Protein AF-A0A1E1XTB7-F1 (afdb_monomer)

Solvent-accessible surface area (backbone atoms only — not comparable to full-atom values): 17874 Å² total; per-residue (Å²): 70,96,89,77,73,46,89,77,57,78,88,75,58,79,88,79,88,71,58,64,73,59,59,33,59,39,74,41,71,42,94,30,40,94,60,70,33,84,54,69,40,34,50,71,47,49,65,57,37,60,76,76,65,49,51,35,44,76,38,67,39,92,76,67,64,47,80,36,39,49,71,45,43,64,58,47,65,70,48,80,61,68,58,95,70,82,83,82,82,90,79,80,89,77,80,92,64,90,62,58,62,60,52,52,53,51,53,53,49,51,52,51,54,49,52,50,49,51,51,52,51,52,53,54,49,50,54,51,52,53,48,53,49,50,53,53,52,50,52,50,52,50,51,51,51,54,49,51,51,51,54,52,50,51,54,53,48,54,49,48,54,51,51,50,51,50,54,49,50,52,50,52,52,52,52,53,50,52,55,50,51,52,51,50,50,54,52,50,54,53,49,51,57,50,48,56,50,50,51,51,52,50,51,54,51,54,52,51,53,50,52,56,47,53,53,51,50,51,51,51,52,52,52,50,52,52,50,51,51,51,50,49,55,52,50,50,55,50,51,49,52,54,50,64,53,62,73,56,70,79,75,79,77,76,80,83,84,84,86,80,81,62,58,68,62,35,48,56,41,4,70,73,67,44,51,28,76,49,70,48,73,77,41,74,58,98,88,41,81,42,52,64,43,39,34,26,38,45,56,92,95,46,70,49,82,45,112

Nearest PDB structures (foldseek):
  2yuc-assembly1_A  TM=3.797E-01  e=9.280E-02  Homo sapiens

pLDDT: mean 87.62, std 14.59, range [34.53, 98.5]

Organism: Amblyomma sculptum (NCBI:txid1581419)

Mean predicted aligned error: 20.87 Å

Foldseek 3Di:
DVVPPDDDDPVRDDDDDDPPVNQQQDWDFAPLVVQPGRDIGGNVCNVVCQVPPDQRDWDAQPQARDTDGNVCNVVCVVPPVDRPDDDDDDDDDDDDDVPVVVVVVVVVVVVVVVVVVVVVVVVVVVVVVVVVVVVVVVVVVVVVVVVVVVVVVVVVVVVVVVVVVVVVVVVVVVVVVVVVVVVVVVVVVVVVVVVVVVVVVVVVVVVVVVVVVVVVVVVVVVVVVVVVVVVVVVVVVVVVVVVVVVVPDPPPCPDDDDDDPPVVVQFVVCQVVQKGKDWAAFDQDPNDTDTDMWMWGDDPNGIDIDD

Structure (mmCIF, N/CA/C/O backbone):
data_AF-A0A1E1XTB7-F1
#
_entry.id   AF-A0A1E1XTB7-F1
#
loop_
_atom_site.group_PDB
_atom_site.id
_atom_site.type_symbol
_atom_site.label_atom_id
_atom_site.label_alt_id
_atom_site.label_comp_id
_atom_site.label_asym_id
_atom_site.label_entity_id
_atom_site.label_seq_id
_atom_site.pdbx_PDB_ins_code
_atom_site.Cartn_x
_atom_site.Cartn_y
_atom_site.Cartn_z
_atom_site.occupancy
_atom_site.B_iso_or_equiv
_atom_site.auth_seq_id
_atom_site.auth_comp_id
_atom_site.auth_asym_id
_atom_site.auth_atom_id
_atom_site.pdbx_PDB_model_num
ATOM 1 N N . CYS A 1 1 ? -9.373 -5.739 -37.961 1.00 86.62 1 CYS A N 1
ATOM 2 C CA . CYS A 1 1 ? -8.276 -6.686 -37.792 1.00 86.62 1 CYS A CA 1
ATOM 3 C C . CYS A 1 1 ? -7.895 -7.125 -39.200 1.00 86.62 1 CYS A C 1
ATOM 5 O O . CYS A 1 1 ? -8.767 -7.545 -39.951 1.00 86.62 1 CYS A O 1
ATOM 7 N N . PRO A 1 2 ? -6.636 -6.945 -39.625 1.00 86.62 2 PRO A N 1
ATOM 8 C CA . PRO A 1 2 ? -6.209 -7.266 -40.992 1.00 86.62 2 PRO A CA 1
ATOM 9 C C . PRO A 1 2 ? -6.333 -8.748 -41.380 1.00 86.62 2 PRO A C 1
ATOM 11 O O . PRO A 1 2 ? -6.278 -9.064 -42.564 1.00 86.62 2 PRO A O 1
ATOM 14 N N . LEU A 1 3 ? -6.481 -9.651 -40.404 1.00 89.38 3 LEU A N 1
ATOM 15 C CA . LEU A 1 3 ? -6.571 -11.095 -40.640 1.00 89.38 3 LEU A CA 1
ATOM 16 C C . LEU A 1 3 ? -7.990 -11.559 -40.994 1.00 89.38 3 LEU A C 1
ATOM 18 O O . LEU A 1 3 ? -8.141 -12.511 -41.754 1.00 89.38 3 LEU A O 1
ATOM 22 N N . ASP A 1 4 ? -9.018 -10.904 -40.454 1.00 93.38 4 ASP A N 1
ATOM 23 C CA . ASP A 1 4 ? -10.421 -11.322 -40.583 1.00 93.38 4 ASP A CA 1
ATOM 24 C C . ASP A 1 4 ? -11.367 -10.197 -41.045 1.00 93.38 4 ASP A C 1
ATOM 26 O O . ASP A 1 4 ? -12.542 -10.441 -41.303 1.00 93.38 4 ASP A O 1
ATOM 30 N N . GLY A 1 5 ? -10.865 -8.966 -41.176 1.00 90.12 5 GLY A N 1
ATOM 31 C CA . GLY A 1 5 ? -11.634 -7.795 -41.590 1.00 90.12 5 GLY A CA 1
ATOM 32 C C . GLY A 1 5 ? -12.570 -7.223 -40.520 1.00 90.12 5 GLY A C 1
ATOM 33 O O . GLY A 1 5 ? -13.264 -6.250 -40.803 1.00 90.12 5 GLY A O 1
ATOM 34 N N . ASN A 1 6 ? -12.587 -7.768 -39.301 1.00 92.94 6 ASN A N 1
ATOM 35 C CA . ASN A 1 6 ? -13.504 -7.328 -38.245 1.00 92.94 6 ASN A CA 1
ATOM 36 C C . ASN A 1 6 ? -13.071 -5.995 -37.621 1.00 92.94 6 ASN A C 1
ATOM 38 O O . ASN A 1 6 ? -11.881 -5.705 -37.537 1.00 92.94 6 ASN A O 1
ATOM 42 N N . HIS A 1 7 ? -14.011 -5.176 -37.151 1.00 90.81 7 HIS A N 1
ATOM 43 C CA . HIS A 1 7 ? -13.678 -3.959 -36.396 1.00 90.81 7 HIS A CA 1
ATOM 44 C C . HIS A 1 7 ? -13.105 -4.312 -35.011 1.00 90.81 7 HIS A C 1
ATOM 46 O O . HIS A 1 7 ? -13.496 -5.328 -34.441 1.00 90.81 7 HIS A O 1
ATOM 52 N N . TYR A 1 8 ? -12.174 -3.507 -34.497 1.00 90.75 8 TYR A N 1
ATOM 53 C CA . TYR A 1 8 ? -11.648 -3.619 -33.130 1.00 90.75 8 TYR A CA 1
ATOM 54 C C . TYR A 1 8 ? -11.312 -2.227 -32.598 1.00 90.75 8 TYR A C 1
ATOM 56 O O . TYR A 1 8 ? -10.904 -1.358 -33.373 1.00 90.75 8 TYR A O 1
ATOM 64 N N . GLU A 1 9 ? -11.479 -2.036 -31.295 1.00 91.06 9 GLU A N 1
ATOM 65 C CA . GLU A 1 9 ? -11.081 -0.823 -30.587 1.00 91.06 9 GLU A CA 1
ATOM 66 C C . GLU A 1 9 ? -9.667 -0.983 -30.007 1.00 91.06 9 GLU A C 1
ATOM 68 O O . GLU A 1 9 ? -9.148 -2.091 -29.871 1.00 91.06 9 GLU A O 1
ATOM 73 N N . GLU A 1 10 ? -9.012 0.125 -29.659 1.00 84.69 10 GLU A N 1
ATOM 74 C CA . GLU A 1 10 ? -7.655 0.102 -29.085 1.00 84.69 10 GLU A CA 1
ATOM 75 C C . GLU A 1 10 ? -7.599 -0.685 -27.761 1.00 84.69 10 GLU A C 1
ATOM 77 O O . GLU A 1 10 ? -6.619 -1.365 -27.470 1.00 84.69 10 GLU A O 1
ATOM 82 N N . GLU A 1 11 ? -8.701 -0.671 -27.011 1.00 89.00 11 GLU A N 1
ATOM 83 C CA . GLU A 1 11 ? -8.895 -1.401 -25.753 1.00 89.00 11 GLU A CA 1
ATOM 84 C C . GLU A 1 11 ? -8.974 -2.928 -25.945 1.00 89.00 11 GLU A C 1
ATOM 86 O O . GLU A 1 11 ? -8.684 -3.682 -25.014 1.00 89.00 11 GLU A O 1
ATOM 91 N N . ASP A 1 12 ? -9.309 -3.392 -27.155 1.00 85.50 12 ASP A N 1
ATOM 92 C CA . ASP A 1 12 ? -9.369 -4.815 -27.508 1.00 85.50 12 ASP A CA 1
ATOM 93 C C . ASP A 1 12 ? -7.979 -5.392 -27.854 1.00 85.50 12 ASP A C 1
ATOM 95 O O . ASP A 1 12 ? -7.836 -6.599 -28.085 1.00 85.50 12 ASP A O 1
ATOM 99 N N . VAL A 1 13 ? -6.939 -4.548 -27.914 1.00 88.00 13 VAL A N 1
ATOM 100 C CA . VAL A 1 13 ? -5.577 -4.931 -28.306 1.00 88.00 13 VAL A CA 1
ATOM 101 C C . VAL A 1 13 ? -4.681 -5.060 -27.079 1.00 88.00 13 VAL A C 1
ATOM 103 O O . VAL A 1 13 ? -4.252 -4.079 -26.477 1.00 88.00 13 VAL A O 1
ATOM 106 N N . ALA A 1 14 ? -4.313 -6.295 -26.744 1.00 86.94 14 ALA A N 1
ATOM 107 C CA . ALA A 1 14 ? -3.281 -6.550 -25.748 1.00 86.94 14 ALA A CA 1
ATOM 108 C C . ALA A 1 14 ? -1.882 -6.470 -26.379 1.00 86.94 14 ALA A C 1
ATOM 110 O O . ALA A 1 14 ? -1.592 -7.162 -27.361 1.00 86.94 14 ALA A O 1
ATOM 111 N N . LEU A 1 15 ? -0.991 -5.670 -25.783 1.00 86.12 15 LEU A N 1
ATOM 112 C CA . LEU A 1 15 ? 0.429 -5.704 -26.120 1.00 86.12 15 LEU A CA 1
ATOM 113 C C . LEU A 1 15 ? 1.021 -7.005 -25.565 1.00 86.12 15 LEU A C 1
ATOM 115 O O . LEU A 1 15 ? 1.091 -7.203 -24.353 1.00 86.12 15 LEU A O 1
ATOM 119 N N . MET A 1 16 ? 1.408 -7.912 -26.455 1.00 83.56 16 MET A N 1
ATOM 120 C CA . MET A 1 16 ? 2.056 -9.161 -26.069 1.00 83.56 16 MET A CA 1
ATOM 121 C C . MET A 1 16 ? 3.565 -8.992 -26.195 1.00 83.56 16 MET A C 1
ATOM 123 O O . MET A 1 16 ? 4.099 -8.954 -27.306 1.00 83.56 16 MET A O 1
ATOM 127 N N . ASP A 1 17 ? 4.247 -8.915 -25.055 1.00 82.50 17 ASP A N 1
ATOM 128 C CA . ASP A 1 17 ? 5.704 -8.914 -25.017 1.00 82.50 17 ASP A CA 1
ATOM 129 C C . ASP A 1 17 ? 6.224 -10.321 -25.316 1.00 82.50 17 ASP A C 1
ATOM 131 O O . ASP A 1 17 ? 6.009 -11.270 -24.560 1.00 82.50 17 ASP A O 1
ATOM 135 N N . PHE A 1 18 ? 6.928 -10.455 -26.438 1.00 79.06 18 PHE A N 1
ATOM 136 C CA . PHE A 1 18 ? 7.687 -11.656 -26.759 1.00 79.06 18 PHE A CA 1
ATOM 137 C C . PHE A 1 18 ? 9.166 -11.375 -26.504 1.00 79.06 18 PHE A C 1
ATOM 139 O O . PHE A 1 18 ? 9.747 -10.551 -27.218 1.00 79.06 18 PHE A O 1
ATOM 146 N N . PRO A 1 19 ? 9.800 -12.051 -25.528 1.00 87.94 19 PRO A N 1
ATOM 147 C CA . PRO A 1 19 ? 11.221 -11.878 -25.271 1.00 87.94 19 PRO A CA 1
ATOM 148 C C . PRO A 1 19 ? 12.022 -12.144 -26.547 1.00 87.94 19 PRO A C 1
ATOM 150 O O . PRO A 1 19 ? 11.823 -13.166 -27.218 1.00 87.94 19 PRO A O 1
ATOM 153 N N . ALA A 1 20 ? 12.936 -11.237 -26.890 1.00 85.50 20 ALA A N 1
ATOM 154 C CA . ALA A 1 20 ? 13.754 -11.355 -28.094 1.00 85.50 20 ALA A CA 1
ATOM 155 C C . ALA A 1 20 ? 14.511 -12.696 -28.120 1.00 85.50 20 ALA A C 1
ATOM 157 O O . ALA A 1 20 ? 14.631 -13.337 -29.162 1.00 85.50 20 ALA A O 1
ATOM 158 N N . GLU A 1 21 ? 14.937 -13.180 -26.955 1.00 89.50 21 GLU A N 1
ATOM 159 C CA . GLU A 1 21 ? 15.633 -14.450 -26.775 1.00 89.50 21 GLU A CA 1
ATOM 160 C C . GLU A 1 21 ? 14.753 -15.661 -27.111 1.00 89.50 21 GLU A C 1
ATOM 162 O O . GLU A 1 21 ? 15.263 -16.695 -27.542 1.00 89.50 21 GLU A O 1
ATOM 167 N N . GLU A 1 22 ? 13.438 -15.586 -26.901 1.00 88.56 22 GLU A N 1
ATOM 168 C CA . GLU A 1 22 ? 12.511 -16.653 -27.292 1.00 88.56 22 GLU A CA 1
ATOM 169 C C . GLU A 1 22 ? 12.261 -16.657 -28.798 1.00 88.56 22 GLU A C 1
ATOM 171 O O . GLU A 1 22 ? 12.282 -17.724 -29.413 1.00 88.56 22 GLU A O 1
ATOM 176 N N . LEU A 1 23 ? 12.104 -15.480 -29.411 1.00 89.88 23 LEU A N 1
ATOM 177 C CA . LEU A 1 23 ? 11.967 -15.351 -30.865 1.00 89.88 23 LEU A CA 1
ATOM 178 C C . LEU A 1 23 ? 13.205 -15.869 -31.598 1.00 89.88 23 LEU A C 1
ATOM 180 O O . LEU A 1 23 ? 13.082 -16.625 -32.560 1.00 89.88 23 LEU A O 1
ATOM 184 N N . LEU A 1 24 ? 14.393 -15.520 -31.105 1.00 92.25 24 LEU A N 1
ATOM 185 C CA . LEU A 1 24 ? 15.669 -15.930 -31.686 1.00 92.25 24 LEU A CA 1
ATOM 186 C C . LEU A 1 24 ? 15.923 -17.444 -31.602 1.00 92.25 24 LEU A C 1
ATOM 188 O O . LEU A 1 24 ? 16.690 -17.970 -32.407 1.00 92.25 24 LEU A O 1
ATOM 192 N N . ARG A 1 25 ? 15.273 -18.144 -30.661 1.00 92.56 25 ARG A N 1
ATOM 193 C CA . ARG A 1 25 ? 15.370 -19.602 -30.480 1.00 92.56 25 ARG A CA 1
ATOM 194 C C . ARG A 1 25 ? 14.391 -20.404 -31.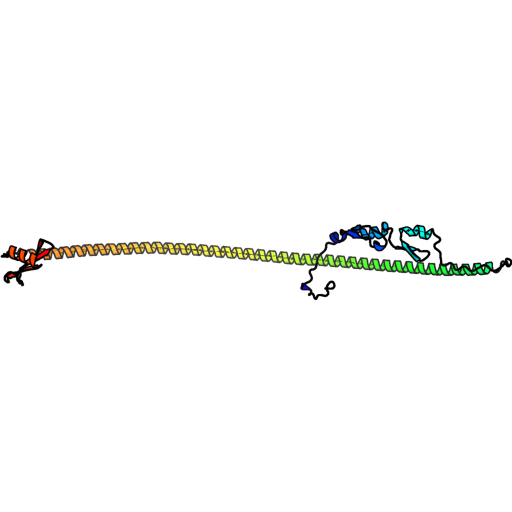339 1.00 92.56 25 ARG A C 1
ATOM 196 O O . ARG A 1 25 ? 14.559 -21.617 -31.432 1.00 92.56 25 ARG A O 1
ATOM 203 N N . ARG A 1 26 ? 13.381 -19.773 -31.950 1.00 94.38 26 ARG A N 1
ATOM 204 C CA . ARG A 1 26 ? 12.415 -20.485 -32.801 1.00 94.38 26 ARG A CA 1
ATOM 205 C C . ARG A 1 26 ? 13.104 -21.067 -34.026 1.00 94.38 26 ARG A C 1
ATOM 207 O O . ARG A 1 26 ? 13.966 -20.426 -34.621 1.00 94.38 26 ARG A O 1
ATOM 214 N N . GLU A 1 27 ? 12.701 -22.270 -34.403 1.00 96.69 27 GLU A N 1
ATOM 215 C CA . GLU A 1 27 ? 13.196 -22.933 -35.602 1.00 96.69 27 GLU A CA 1
ATOM 216 C C . GLU A 1 27 ? 12.457 -22.425 -36.838 1.00 96.69 27 GLU A C 1
ATOM 218 O O . GLU A 1 27 ? 11.229 -22.323 -36.859 1.00 96.69 27 GLU A O 1
ATOM 223 N N . VAL A 1 28 ? 13.219 -22.106 -37.878 1.00 96.00 28 VAL A N 1
ATOM 224 C CA . VAL A 1 28 ? 12.717 -21.651 -39.170 1.00 96.00 28 VAL A CA 1
ATOM 225 C C . VAL A 1 28 ? 13.467 -22.350 -40.295 1.00 96.00 28 VAL A C 1
ATOM 227 O O . VAL A 1 28 ? 14.607 -22.794 -40.137 1.00 96.00 28 VAL A O 1
ATOM 230 N N . LYS A 1 29 ? 12.813 -22.453 -41.450 1.00 96.44 29 LYS A N 1
ATOM 231 C CA . LYS A 1 29 ? 13.437 -22.953 -42.674 1.00 96.44 29 LYS A CA 1
ATOM 232 C C . LYS A 1 29 ? 14.297 -21.870 -43.320 1.00 96.44 29 LYS A C 1
ATOM 234 O O . LYS A 1 29 ? 14.038 -20.675 -43.169 1.00 96.44 29 LYS A O 1
ATOM 239 N N . CYS A 1 30 ? 15.326 -22.294 -44.047 1.00 94.25 30 CYS A N 1
ATOM 240 C CA . CYS A 1 30 ? 16.158 -21.397 -44.841 1.00 94.25 30 CYS A CA 1
ATOM 241 C C . CYS A 1 30 ? 15.323 -20.645 -45.894 1.00 94.25 30 CYS A C 1
ATOM 243 O O . CYS A 1 30 ? 14.470 -21.234 -46.550 1.00 94.25 30 CYS A O 1
ATOM 245 N N . TRP A 1 31 ? 15.629 -19.365 -46.135 1.00 92.75 31 TRP A N 1
ATOM 246 C CA . TRP A 1 31 ? 14.977 -18.555 -47.180 1.00 92.75 31 TRP A CA 1
ATOM 247 C C . TRP A 1 31 ? 15.133 -19.119 -48.599 1.00 92.75 31 TRP A C 1
ATOM 249 O O . TRP A 1 31 ? 14.402 -18.730 -49.499 1.00 92.75 31 TRP A O 1
ATOM 259 N N . ASN A 1 32 ? 16.095 -20.022 -48.802 1.00 92.94 32 ASN A N 1
ATOM 260 C CA . ASN A 1 32 ? 16.338 -20.705 -50.070 1.00 92.94 32 ASN A CA 1
ATOM 261 C C . ASN A 1 32 ? 15.681 -22.097 -50.124 1.00 92.94 32 ASN A C 1
ATOM 263 O O . ASN A 1 32 ? 16.161 -22.953 -50.868 1.00 92.94 32 ASN A O 1
ATOM 267 N N . GLU A 1 33 ? 14.634 -22.354 -49.332 1.00 93.38 33 GLU A N 1
ATOM 268 C CA . GLU A 1 33 ? 13.850 -23.599 -49.401 1.00 93.38 33 GLU A CA 1
ATOM 269 C C . GLU A 1 33 ? 13.352 -23.862 -50.828 1.00 93.38 33 GLU A C 1
ATOM 271 O O . GLU A 1 33 ? 13.577 -24.950 -51.354 1.00 93.38 33 GLU A O 1
ATOM 276 N N . ASP A 1 34 ? 12.811 -22.840 -51.499 1.00 90.75 34 ASP A N 1
ATOM 277 C CA . ASP A 1 34 ? 12.341 -22.931 -52.892 1.00 90.75 34 ASP A CA 1
ATOM 278 C C . ASP A 1 34 ? 13.462 -23.286 -53.887 1.00 90.75 34 ASP A C 1
ATOM 280 O O . ASP A 1 34 ? 13.210 -23.829 -54.961 1.00 90.75 34 ASP A O 1
ATOM 284 N N . ASN A 1 35 ? 14.719 -23.017 -53.518 1.00 88.06 35 ASN A N 1
ATOM 285 C CA . ASN A 1 35 ? 15.910 -23.375 -54.290 1.00 88.06 35 ASN A CA 1
ATOM 286 C C . ASN A 1 35 ? 16.520 -24.726 -53.861 1.00 88.06 35 ASN A C 1
ATOM 288 O O . ASN A 1 35 ? 17.585 -25.092 -54.359 1.00 88.06 35 ASN A O 1
ATOM 292 N N . GLY A 1 36 ? 15.877 -25.459 -52.943 1.00 90.06 36 GLY A N 1
ATOM 293 C CA . GLY A 1 36 ? 16.276 -26.795 -52.488 1.00 90.06 36 GLY A CA 1
ATOM 294 C C . GLY A 1 36 ? 17.031 -26.845 -51.154 1.00 90.06 36 GLY A C 1
ATOM 295 O O . GLY A 1 36 ? 17.633 -27.870 -50.833 1.00 90.06 36 GLY A O 1
ATOM 296 N N . CYS A 1 37 ? 17.050 -25.766 -50.364 1.00 93.62 37 CYS A N 1
ATOM 297 C CA . CYS A 1 37 ? 17.684 -25.789 -49.045 1.00 93.62 37 CYS A CA 1
ATOM 298 C C . CYS A 1 37 ? 16.738 -26.308 -47.952 1.00 93.62 37 CYS A C 1
ATOM 300 O O . CYS A 1 37 ? 15.901 -25.570 -47.447 1.00 93.62 37 CYS A O 1
ATOM 302 N N . GLU A 1 38 ? 16.940 -27.547 -47.508 1.00 94.88 38 GLU A N 1
ATOM 303 C CA . GLU A 1 38 ? 16.117 -28.185 -46.463 1.00 94.88 38 GLU A CA 1
ATOM 304 C C . GLU A 1 38 ? 16.583 -27.883 -45.023 1.00 94.88 38 GLU A C 1
ATOM 306 O O . GLU A 1 38 ? 16.143 -28.516 -44.066 1.00 94.88 38 GLU A O 1
ATOM 311 N N . THR A 1 39 ? 17.515 -26.942 -44.833 1.00 94.88 39 THR A N 1
ATOM 312 C CA . THR A 1 39 ? 18.059 -26.655 -43.497 1.00 94.88 39 THR A CA 1
ATOM 313 C C . THR A 1 39 ? 17.022 -25.942 -42.627 1.00 94.88 39 THR A C 1
ATOM 315 O O . THR A 1 39 ? 16.534 -24.868 -42.984 1.00 94.88 39 THR A O 1
ATOM 318 N N . VAL A 1 40 ? 16.743 -26.527 -41.460 1.00 96.31 40 VAL A N 1
ATOM 319 C CA . VAL A 1 40 ? 15.958 -25.935 -40.371 1.00 96.31 40 VAL A CA 1
ATOM 320 C C . VAL A 1 40 ? 16.919 -25.510 -39.268 1.00 96.31 40 VAL A C 1
ATOM 322 O O . VAL A 1 40 ? 17.788 -26.288 -38.874 1.00 96.31 40 VAL A O 1
ATOM 325 N N . LEU A 1 41 ? 16.805 -24.270 -38.799 1.00 95.81 41 LEU A N 1
ATOM 326 C CA . LEU A 1 41 ? 17.687 -23.729 -37.769 1.00 95.81 41 LEU A CA 1
ATOM 327 C C . LEU A 1 41 ? 17.018 -22.621 -36.954 1.00 95.81 41 LEU A C 1
ATOM 329 O O . LEU A 1 41 ? 16.005 -22.061 -37.364 1.00 95.81 41 LEU A O 1
ATOM 333 N N . ALA A 1 42 ? 17.607 -22.288 -35.805 1.00 96.12 42 ALA A N 1
ATOM 334 C CA . ALA A 1 42 ? 17.161 -21.166 -34.987 1.00 96.12 42 ALA A CA 1
ATOM 335 C C . ALA A 1 42 ? 17.237 -19.838 -35.764 1.00 96.12 42 ALA A C 1
ATOM 337 O O . ALA A 1 42 ? 18.195 -19.620 -36.512 1.00 96.12 42 ALA A O 1
ATOM 338 N N . VAL A 1 43 ? 16.280 -18.927 -35.543 1.00 95.12 43 VAL A N 1
ATOM 339 C CA . VAL A 1 43 ? 16.245 -17.589 -36.172 1.00 95.12 43 VAL A CA 1
ATOM 340 C C . VAL A 1 43 ? 17.582 -16.854 -36.020 1.00 95.12 43 VAL A C 1
ATOM 342 O O . VAL A 1 43 ? 18.059 -16.251 -36.982 1.00 95.12 43 VAL A O 1
ATOM 345 N N . SER A 1 44 ? 18.231 -16.955 -34.854 1.00 94.94 44 SER A N 1
ATOM 346 C CA . SER A 1 44 ? 19.545 -16.345 -34.597 1.00 94.94 44 SER A CA 1
ATOM 347 C C . SER A 1 44 ? 20.647 -16.783 -35.566 1.00 94.94 44 SER A C 1
ATOM 349 O O . SER A 1 44 ? 21.582 -16.024 -35.811 1.00 94.94 44 SER A O 1
ATOM 351 N N . MET A 1 45 ? 20.534 -17.978 -36.147 1.00 94.94 45 MET A N 1
ATOM 352 C CA . MET A 1 45 ? 21.558 -18.585 -36.999 1.00 94.94 45 MET A CA 1
ATOM 353 C C . MET A 1 45 ? 21.273 -18.410 -38.501 1.00 94.94 45 MET A C 1
ATOM 355 O O . MET A 1 45 ? 22.114 -18.759 -39.330 1.00 94.94 45 MET A O 1
ATOM 359 N N . VAL A 1 46 ? 20.104 -17.870 -38.881 1.00 94.00 46 VAL A N 1
ATOM 360 C CA . VAL A 1 46 ? 19.652 -17.790 -40.289 1.00 94.00 46 VAL A CA 1
ATOM 361 C C . VAL A 1 46 ? 20.593 -16.958 -41.144 1.00 94.00 46 VAL A C 1
ATOM 363 O O . VAL A 1 46 ? 20.969 -17.378 -42.238 1.00 94.00 46 VAL A O 1
ATOM 366 N N . SER A 1 47 ? 21.026 -15.809 -40.625 1.00 91.62 47 SER A N 1
ATOM 367 C CA . SER A 1 47 ? 21.953 -14.920 -41.329 1.00 91.62 47 SER A CA 1
ATOM 368 C C . SER A 1 47 ? 23.316 -15.581 -41.553 1.00 91.62 47 SER A C 1
ATOM 370 O O . SER A 1 47 ? 23.860 -15.532 -42.658 1.00 91.62 47 SER A O 1
ATOM 372 N N . GLU A 1 48 ? 23.846 -16.272 -40.539 1.00 94.06 48 GLU A N 1
ATOM 373 C CA . GLU A 1 48 ? 25.123 -16.977 -40.657 1.00 94.06 48 GLU A CA 1
ATOM 374 C C . GLU A 1 48 ? 25.035 -18.127 -41.666 1.00 94.06 48 GLU A C 1
ATOM 376 O O . GLU A 1 48 ? 25.892 -18.245 -42.548 1.00 94.06 48 GLU A O 1
ATOM 381 N N . HIS A 1 49 ? 23.971 -18.934 -41.595 1.00 94.44 49 HIS A N 1
ATOM 382 C CA . HIS A 1 49 ? 23.723 -19.981 -42.579 1.00 94.44 49 HIS A CA 1
ATOM 383 C C . HIS A 1 49 ? 23.643 -19.398 -43.992 1.00 94.44 49 HIS A C 1
ATOM 385 O O . HIS A 1 49 ? 24.322 -19.902 -44.882 1.00 94.44 49 HIS A O 1
ATOM 391 N N . PHE A 1 50 ? 22.875 -18.328 -44.214 1.00 90.38 50 PHE A N 1
ATOM 392 C CA . PHE A 1 50 ? 22.736 -17.713 -45.536 1.00 90.38 50 PHE A CA 1
ATOM 393 C C . PHE A 1 50 ? 24.086 -17.264 -46.111 1.00 90.38 50 PHE A C 1
ATOM 395 O O . PHE A 1 50 ? 24.397 -17.572 -47.260 1.00 90.38 50 PHE A O 1
ATOM 402 N N . GLN A 1 51 ? 24.908 -16.590 -45.304 1.00 87.38 51 GLN A N 1
ATOM 403 C CA . GLN A 1 51 ? 26.179 -16.019 -45.756 1.00 87.38 51 GLN A CA 1
ATOM 404 C C . GLN A 1 51 ? 27.280 -17.062 -45.964 1.00 87.38 51 GLN A C 1
ATOM 406 O O . GLN A 1 51 ? 28.114 -16.905 -46.854 1.00 87.38 51 GLN A O 1
ATOM 411 N N . ARG A 1 52 ? 27.332 -18.095 -45.115 1.00 86.62 52 ARG A N 1
ATOM 412 C CA . ARG A 1 52 ? 28.494 -18.997 -45.032 1.00 86.62 52 ARG A CA 1
ATOM 413 C C . ARG A 1 52 ? 28.186 -20.450 -45.361 1.00 86.62 52 ARG A C 1
ATOM 415 O O . ARG A 1 52 ? 29.065 -21.159 -45.843 1.00 86.62 52 ARG A O 1
ATOM 422 N N . GLY A 1 53 ? 26.972 -20.910 -45.072 1.00 85.44 53 GLY A N 1
ATOM 423 C CA . GLY A 1 53 ? 26.606 -22.326 -45.144 1.00 85.44 53 GLY A CA 1
ATOM 424 C C . GLY A 1 53 ? 25.718 -22.696 -46.332 1.00 85.44 53 GLY A C 1
ATOM 425 O O . GLY A 1 53 ? 25.771 -23.829 -46.813 1.00 85.44 53 GLY A O 1
ATOM 426 N N . CYS A 1 54 ? 24.896 -21.768 -46.820 1.00 92.50 54 CYS A N 1
ATOM 427 C CA . CYS A 1 54 ? 23.860 -22.070 -47.793 1.00 92.50 54 CYS A CA 1
ATOM 428 C C . CYS A 1 54 ? 24.449 -22.207 -49.198 1.00 92.50 54 CYS A C 1
ATOM 430 O O . CYS A 1 54 ? 24.921 -21.238 -49.780 1.00 92.50 54 CYS A O 1
ATOM 432 N N . ARG A 1 55 ? 24.359 -23.399 -49.793 1.00 90.06 55 ARG A N 1
ATOM 433 C CA . ARG A 1 55 ? 24.807 -23.660 -51.178 1.00 90.06 55 ARG A CA 1
ATOM 434 C C . ARG A 1 55 ? 23.743 -23.372 -52.243 1.00 90.06 55 ARG A C 1
ATOM 436 O O . ARG A 1 55 ? 24.012 -23.504 -53.439 1.00 90.06 55 ARG A O 1
ATOM 443 N N . TYR A 1 56 ? 22.551 -22.996 -51.795 1.00 92.31 56 TYR A N 1
ATOM 444 C CA . TYR A 1 56 ? 21.355 -22.810 -52.614 1.00 92.31 56 TYR A CA 1
ATOM 445 C C . TYR A 1 56 ? 20.942 -21.338 -52.730 1.00 92.31 56 TYR A C 1
ATOM 447 O O . TYR A 1 56 ? 19.906 -21.041 -53.313 1.00 92.31 56 TYR A O 1
ATOM 455 N N . HIS A 1 57 ? 21.732 -20.401 -52.194 1.00 89.38 57 HIS A N 1
ATOM 456 C CA . HIS A 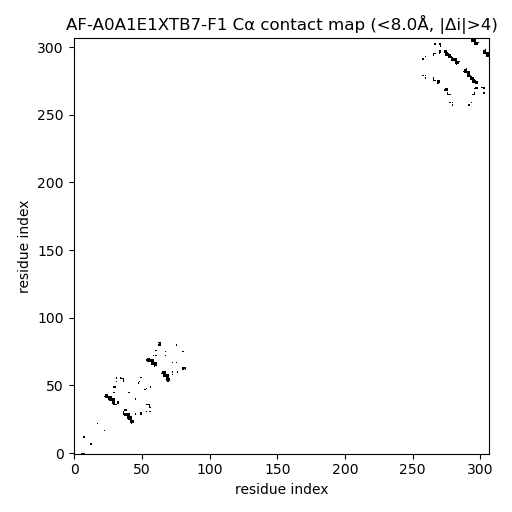1 57 ? 21.492 -18.987 -52.459 1.00 89.38 57 HIS A CA 1
ATOM 457 C C . HIS A 1 57 ? 21.889 -18.643 -53.897 1.00 89.38 57 HIS A C 1
ATOM 459 O O . HIS A 1 57 ? 22.850 -19.192 -54.449 1.00 89.38 57 HIS A O 1
ATOM 465 N N . SER A 1 58 ? 21.144 -17.727 -54.507 1.00 89.12 58 SER A N 1
ATOM 466 C CA . SER A 1 58 ? 21.461 -17.202 -55.830 1.00 89.12 58 SER A CA 1
ATOM 467 C C . SER A 1 58 ? 22.589 -16.173 -55.752 1.00 89.12 58 SER A C 1
ATOM 469 O O . SER A 1 58 ? 22.543 -15.241 -54.953 1.00 89.12 58 SER A O 1
ATOM 471 N N . ALA A 1 59 ? 23.584 -16.319 -56.619 1.00 85.62 59 ALA A N 1
ATOM 472 C CA . ALA A 1 59 ? 24.665 -15.371 -56.835 1.00 85.62 59 ALA A CA 1
ATOM 473 C C . ALA A 1 59 ? 24.628 -14.867 -58.283 1.00 85.62 59 ALA A C 1
ATOM 475 O O . ALA A 1 59 ? 24.198 -15.575 -59.194 1.00 85.62 59 ALA A O 1
ATOM 476 N N . ARG A 1 60 ? 25.091 -13.636 -58.518 1.00 87.94 60 ARG A N 1
ATOM 477 C CA . ARG A 1 60 ? 25.241 -13.102 -59.877 1.00 87.94 60 ARG A CA 1
ATOM 478 C C . ARG A 1 60 ? 26.624 -13.415 -60.420 1.00 87.94 60 ARG A C 1
ATOM 480 O O . ARG A 1 60 ? 27.628 -13.098 -59.788 1.00 87.94 60 ARG A O 1
ATOM 487 N N . CYS A 1 61 ? 26.673 -13.993 -61.615 1.00 85.81 61 CYS A N 1
ATOM 488 C CA . CYS A 1 61 ? 27.928 -14.177 -62.323 1.00 85.81 61 CYS A CA 1
ATOM 489 C C . CYS A 1 61 ? 28.507 -12.808 -62.729 1.00 85.81 61 CYS A C 1
ATOM 491 O O . CYS A 1 61 ? 27.830 -12.061 -63.433 1.00 85.81 61 CYS A O 1
ATOM 493 N N . PRO A 1 62 ? 29.760 -12.473 -62.375 1.00 80.00 62 PRO A N 1
ATOM 494 C CA . PRO A 1 62 ? 30.357 -11.190 -62.750 1.00 80.00 62 PRO A CA 1
ATOM 495 C C . PRO A 1 62 ? 30.671 -11.079 -64.251 1.00 80.00 62 PRO A C 1
ATOM 497 O O . PRO A 1 62 ? 30.909 -9.980 -64.738 1.00 80.00 62 PRO A O 1
ATOM 500 N N . LYS A 1 63 ? 30.690 -12.199 -64.989 1.00 83.00 63 LYS A N 1
ATOM 501 C CA . LYS A 1 63 ? 30.994 -12.219 -66.430 1.00 83.00 63 LYS A CA 1
ATOM 502 C C . LYS A 1 63 ? 29.762 -12.002 -67.311 1.00 83.00 63 LYS A C 1
ATOM 504 O O . LYS A 1 63 ? 29.862 -11.315 -68.319 1.00 83.00 63 LYS A O 1
ATOM 509 N N . CYS A 1 64 ? 28.618 -12.585 -66.948 1.00 86.38 64 CYS A N 1
ATOM 510 C CA . CYS A 1 64 ? 27.404 -12.558 -67.776 1.00 86.38 64 CYS A CA 1
ATOM 511 C C . CYS A 1 64 ? 26.147 -12.067 -67.041 1.00 86.38 64 CYS A C 1
ATOM 513 O O . CYS A 1 64 ? 25.065 -12.058 -67.621 1.00 86.38 64 CYS A O 1
ATOM 515 N N . SER A 1 65 ? 26.260 -11.691 -65.764 1.00 86.00 65 SER A N 1
ATOM 516 C CA . SER A 1 65 ? 25.155 -11.242 -64.900 1.00 86.00 65 SER A CA 1
ATOM 517 C C . SER A 1 65 ? 24.039 -12.267 -64.659 1.00 86.00 65 SER A C 1
ATOM 519 O O . SER A 1 65 ? 23.051 -11.945 -63.992 1.00 86.00 65 SER A O 1
ATOM 521 N N . ALA A 1 66 ? 24.189 -13.505 -65.144 1.00 85.38 66 ALA A N 1
ATOM 522 C CA . ALA A 1 66 ? 23.232 -14.577 -64.905 1.00 85.38 66 ALA A CA 1
ATOM 523 C C . ALA A 1 66 ? 23.121 -14.890 -63.407 1.00 85.38 66 ALA A C 1
ATOM 525 O O . ALA A 1 66 ? 24.123 -14.903 -62.684 1.00 85.38 66 ALA A O 1
ATOM 526 N N . SER A 1 67 ? 21.893 -15.153 -62.958 1.00 88.12 67 SER A N 1
ATOM 527 C CA . SER A 1 67 ? 21.630 -15.684 -61.622 1.00 88.12 67 SER A CA 1
ATOM 528 C C . SER A 1 67 ? 21.966 -17.172 -61.612 1.00 88.12 67 SER A C 1
ATOM 530 O O . SER A 1 67 ? 21.393 -17.942 -62.381 1.00 88.12 67 SER A O 1
ATOM 532 N N . VAL A 1 68 ? 22.914 -17.570 -60.772 1.00 89.06 68 VAL A N 1
ATOM 533 C CA . VAL A 1 68 ? 23.393 -18.948 -60.636 1.00 89.06 68 VAL A CA 1
ATOM 534 C C . VAL A 1 68 ? 23.374 -19.341 -59.165 1.00 89.06 68 VAL A C 1
ATOM 536 O O . VAL A 1 68 ? 23.703 -18.532 -58.301 1.00 89.06 68 VAL A O 1
ATOM 539 N N . LEU A 1 69 ? 22.986 -20.575 -58.841 1.00 89.62 69 LEU A N 1
ATOM 540 C CA . LEU A 1 69 ? 23.085 -21.046 -57.455 1.00 89.62 69 LEU A CA 1
ATOM 541 C C . LEU A 1 69 ? 24.558 -21.120 -57.052 1.00 89.62 69 LEU A C 1
ATOM 543 O O . LEU A 1 69 ? 25.392 -21.547 -57.851 1.00 89.62 69 LEU A O 1
ATOM 547 N N . CYS A 1 70 ? 24.865 -20.759 -55.806 1.00 86.31 70 CYS A N 1
ATOM 548 C CA . CYS A 1 70 ? 26.222 -20.769 -55.255 1.00 86.31 70 CYS A CA 1
ATOM 549 C C . CYS A 1 70 ? 26.971 -22.088 -55.538 1.00 86.31 70 CYS A C 1
ATOM 551 O O . CYS A 1 70 ? 28.121 -22.076 -55.977 1.00 86.31 70 CYS A O 1
ATOM 553 N N . SER A 1 71 ? 26.287 -23.227 -55.390 1.00 85.31 71 SER A N 1
ATOM 554 C CA . SER A 1 71 ? 26.803 -24.569 -55.707 1.00 85.31 71 SER A CA 1
ATOM 555 C C . SER A 1 71 ? 27.287 -24.753 -57.150 1.00 85.31 71 SER A C 1
ATOM 557 O O . SER A 1 71 ? 28.222 -25.518 -57.380 1.00 85.31 71 SER A O 1
ATOM 559 N N . TYR A 1 72 ? 26.693 -24.045 -58.111 1.00 85.75 72 TYR A N 1
ATOM 560 C CA . TYR A 1 72 ? 27.001 -24.153 -59.538 1.00 85.75 72 TYR A CA 1
ATOM 561 C C . TYR A 1 72 ? 27.823 -22.974 -60.074 1.00 85.75 72 TYR A C 1
ATOM 563 O O . TYR A 1 72 ? 28.112 -22.932 -61.270 1.00 85.75 72 TYR A O 1
ATOM 571 N N . VAL A 1 73 ? 28.243 -22.028 -59.224 1.00 85.88 73 VAL A N 1
ATOM 572 C CA . VAL A 1 73 ? 29.063 -20.876 -59.650 1.00 85.88 73 VAL A CA 1
ATOM 573 C C . VAL A 1 73 ? 30.375 -21.343 -60.279 1.00 85.88 73 VAL A C 1
ATOM 575 O O . VAL A 1 73 ? 30.728 -20.892 -61.366 1.00 85.88 73 VAL A O 1
ATOM 578 N N . CYS A 1 74 ? 31.083 -22.277 -59.637 1.00 82.00 74 CYS A N 1
ATOM 579 C CA . CYS A 1 74 ? 32.352 -22.787 -60.159 1.00 82.00 74 CYS A CA 1
ATOM 580 C C . CYS A 1 74 ? 32.161 -23.489 -61.508 1.00 82.00 74 CYS A C 1
ATOM 582 O O . CYS A 1 74 ? 32.869 -23.175 -62.460 1.00 82.00 74 CYS A O 1
ATOM 584 N N . SER A 1 75 ? 31.164 -24.374 -61.620 1.00 85.31 75 SER A N 1
ATOM 585 C CA . SER A 1 75 ? 30.867 -25.058 -62.883 1.00 85.31 75 SER A CA 1
ATOM 586 C C . SER A 1 75 ? 30.464 -24.077 -63.982 1.00 85.31 75 SER A C 1
ATOM 588 O O . SER A 1 75 ? 30.929 -24.218 -65.106 1.00 85.31 75 SER A O 1
ATOM 590 N N . HIS A 1 76 ? 29.674 -23.051 -63.650 1.00 87.50 76 HIS A N 1
ATOM 591 C CA . HIS A 1 76 ? 29.253 -22.009 -64.584 1.00 87.50 76 HIS A CA 1
ATOM 592 C C . HIS A 1 76 ? 30.427 -21.164 -65.095 1.00 87.50 76 HIS A C 1
ATOM 594 O O . HIS A 1 76 ? 30.439 -20.768 -66.254 1.00 87.50 76 HIS A O 1
ATOM 600 N N . LEU A 1 77 ? 31.421 -20.876 -64.251 1.00 82.62 77 LEU A N 1
ATOM 601 C CA . LEU A 1 77 ? 32.619 -20.140 -64.662 1.00 82.62 77 LEU A CA 1
ATOM 602 C C . LEU A 1 77 ? 33.584 -20.999 -65.489 1.00 82.62 77 LEU A C 1
ATOM 604 O O . LEU A 1 77 ? 34.311 -20.449 -66.319 1.00 82.62 77 LEU A O 1
ATOM 608 N N . SER A 1 78 ? 33.602 -22.314 -65.250 1.00 82.25 78 SER A N 1
ATOM 609 C CA . SER A 1 78 ? 34.421 -23.283 -65.985 1.00 82.25 78 SER A CA 1
ATOM 610 C C . SER A 1 78 ? 33.836 -23.663 -67.347 1.00 82.25 78 SER A C 1
ATOM 612 O O . SER A 1 78 ? 34.599 -23.897 -68.279 1.00 82.25 78 SER A O 1
ATOM 614 N N . SER A 1 79 ? 32.509 -23.713 -67.490 1.00 79.44 79 SER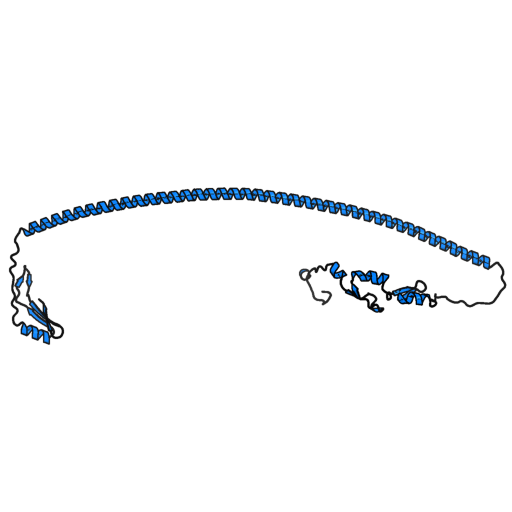 A N 1
ATOM 615 C CA . SER A 1 79 ? 31.847 -23.829 -68.791 1.00 79.44 79 SER A CA 1
ATOM 616 C C . SER A 1 79 ? 31.847 -22.455 -69.444 1.00 79.44 79 SER A C 1
ATOM 618 O O . SER A 1 79 ? 31.152 -21.594 -68.921 1.00 79.44 79 SER A O 1
ATOM 620 N N . GLU A 1 80 ? 32.636 -22.239 -70.505 1.00 66.81 80 GLU A N 1
ATOM 621 C CA . GLU A 1 80 ? 32.776 -20.978 -71.262 1.00 66.81 80 GLU A CA 1
ATOM 622 C C . GLU A 1 80 ? 31.589 -20.026 -71.066 1.00 66.81 80 GLU A C 1
ATOM 624 O O . GLU A 1 80 ? 30.584 -20.076 -71.774 1.00 66.81 80 GLU A O 1
ATOM 629 N N . CYS A 1 81 ? 31.688 -19.200 -70.020 1.00 77.38 81 CYS A N 1
ATOM 630 C CA . CYS A 1 81 ? 30.661 -18.248 -69.644 1.00 77.38 81 CYS A CA 1
ATOM 631 C C . CYS A 1 81 ? 30.684 -17.189 -70.739 1.00 77.38 81 CYS A C 1
ATOM 633 O O . CYS A 1 81 ? 31.512 -16.275 -70.700 1.00 77.38 81 CYS A O 1
ATOM 635 N N . ALA A 1 82 ? 29.881 -17.418 -71.779 1.00 64.25 82 ALA A N 1
ATOM 636 C CA . ALA A 1 82 ? 29.943 -16.663 -73.011 1.00 64.25 82 ALA A CA 1
ATOM 637 C C . ALA A 1 82 ? 29.656 -15.197 -72.692 1.00 64.25 82 ALA A C 1
ATOM 639 O O . ALA A 1 82 ? 28.536 -14.819 -72.341 1.00 64.25 82 ALA A O 1
ATOM 640 N N . ALA A 1 83 ? 30.691 -14.367 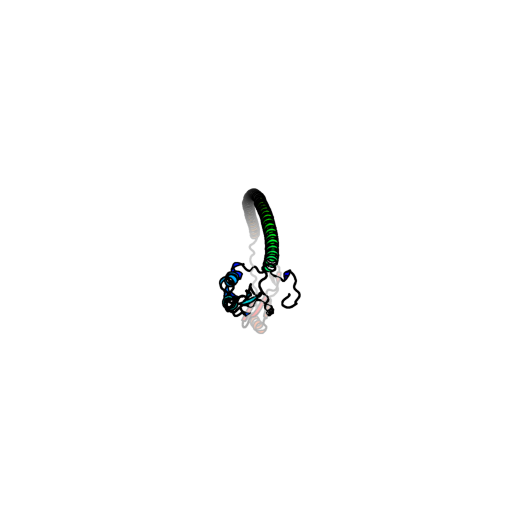-72.805 1.00 56.94 83 ALA A N 1
ATOM 641 C CA . ALA A 1 83 ? 30.475 -12.953 -73.027 1.00 56.94 83 ALA A CA 1
ATOM 642 C C . ALA A 1 83 ? 29.656 -12.811 -74.325 1.00 56.94 83 ALA A C 1
ATOM 644 O O . ALA A 1 83 ? 29.802 -13.641 -75.229 1.00 56.94 83 ALA A O 1
ATOM 645 N N . PRO A 1 84 ? 28.811 -11.780 -74.463 1.00 51.03 84 PRO A N 1
ATOM 646 C CA . PRO A 1 84 ? 28.231 -11.433 -75.752 1.00 51.03 84 PRO A CA 1
ATOM 647 C C . PRO A 1 84 ? 29.353 -10.914 -76.667 1.00 51.03 84 PRO A C 1
ATOM 649 O O . PRO A 1 84 ? 29.565 -9.714 -76.810 1.00 51.03 84 PRO A O 1
ATOM 652 N N . SER A 1 85 ? 30.133 -11.826 -77.242 1.00 42.00 85 SER A N 1
ATOM 653 C CA . SER A 1 85 ? 31.159 -11.525 -78.231 1.00 42.00 85 SER A CA 1
ATOM 654 C C . SER A 1 85 ? 30.531 -11.621 -79.613 1.00 42.00 85 SER A C 1
ATOM 656 O O . SER A 1 85 ? 30.343 -12.706 -80.155 1.00 42.00 85 SER A O 1
ATOM 658 N N . THR A 1 86 ? 30.197 -10.466 -80.180 1.00 42.16 86 THR A N 1
ATOM 659 C CA . THR A 1 86 ? 29.897 -10.314 -81.605 1.00 42.16 86 THR A CA 1
ATOM 660 C C . THR A 1 86 ? 31.134 -10.732 -82.417 1.00 42.16 86 THR A C 1
ATOM 662 O O . THR A 1 86 ? 32.183 -10.107 -82.249 1.00 42.16 86 THR A O 1
ATOM 665 N N . PRO A 1 87 ? 31.072 -11.749 -83.294 1.00 43.06 87 PRO A N 1
ATOM 666 C CA . PRO A 1 87 ? 32.173 -12.073 -84.192 1.00 43.06 87 PRO A CA 1
ATOM 667 C C . PRO A 1 87 ? 32.032 -11.261 -85.484 1.00 43.06 87 PRO A C 1
ATOM 669 O O . PRO A 1 87 ? 31.013 -11.364 -86.168 1.00 43.06 87 PRO A O 1
ATOM 672 N N . LEU A 1 88 ? 33.055 -10.486 -85.850 1.00 38.69 88 LEU A N 1
ATOM 673 C CA . LEU A 1 88 ? 33.223 -10.008 -87.225 1.00 38.69 88 LEU A CA 1
ATOM 674 C C . LEU A 1 88 ? 34.301 -10.845 -87.920 1.00 38.69 88 LEU A C 1
ATOM 676 O O . LEU A 1 88 ? 35.392 -11.059 -87.395 1.00 38.69 88 LEU A O 1
ATOM 680 N N . ALA A 1 89 ? 33.906 -11.365 -89.080 1.00 34.53 89 ALA A N 1
ATOM 681 C CA . ALA A 1 89 ? 34.642 -12.257 -89.962 1.00 34.53 89 ALA A CA 1
ATOM 682 C C . ALA A 1 89 ? 35.863 -11.575 -90.625 1.00 34.53 89 ALA A C 1
ATOM 684 O O . ALA A 1 89 ? 35.908 -10.347 -90.700 1.00 34.53 89 ALA A O 1
ATOM 685 N N . PRO A 1 90 ? 36.844 -12.353 -91.125 1.00 44.00 90 PRO A N 1
ATOM 686 C CA . PRO A 1 90 ? 38.088 -11.823 -91.670 1.00 44.00 90 PRO A CA 1
ATOM 687 C C . PRO A 1 90 ? 37.964 -11.514 -93.169 1.00 44.00 90 PRO A C 1
ATOM 689 O O . PRO A 1 90 ? 37.669 -12.409 -93.962 1.00 44.00 90 PRO A O 1
ATOM 692 N N . GLU A 1 91 ? 38.271 -10.279 -93.573 1.00 35.44 91 GLU A N 1
ATOM 693 C CA . GLU A 1 91 ? 38.541 -9.949 -94.976 1.00 35.44 91 GLU A CA 1
ATOM 694 C C . GLU A 1 91 ? 40.050 -9.842 -95.243 1.00 35.44 91 GLU A C 1
ATOM 696 O O . GLU A 1 91 ? 40.794 -9.093 -94.616 1.00 35.44 91 GLU A O 1
ATOM 701 N N . SER A 1 92 ? 40.459 -10.699 -96.177 1.00 38.97 92 SER A N 1
ATOM 702 C CA . SER A 1 92 ? 41.614 -10.686 -97.075 1.00 38.97 92 SER A CA 1
ATOM 703 C C . SER A 1 92 ? 42.700 -9.609 -96.927 1.00 38.97 92 SER A C 1
ATOM 705 O O . SER A 1 92 ? 42.516 -8.442 -97.253 1.00 38.97 92 SER A O 1
ATOM 707 N N . GLY A 1 93 ? 43.891 -10.129 -96.620 1.00 43.00 93 GLY A N 1
ATOM 708 C CA . GLY A 1 93 ? 45.234 -9.754 -97.070 1.00 43.00 93 GLY A CA 1
ATOM 709 C C . GLY A 1 93 ? 45.472 -8.420 -97.775 1.00 43.00 93 GLY A C 1
ATOM 710 O O . GLY A 1 93 ? 45.122 -8.266 -98.939 1.00 43.00 93 GLY A O 1
ATOM 711 N N . HIS A 1 94 ? 46.302 -7.589 -97.141 1.00 36.25 94 HIS A N 1
ATOM 712 C CA . HIS A 1 94 ? 47.316 -6.760 -97.793 1.00 36.25 94 HIS A CA 1
ATOM 713 C C . HIS A 1 94 ? 48.535 -6.582 -96.868 1.00 36.25 94 HIS A C 1
ATOM 715 O O . HIS A 1 94 ? 48.439 -6.703 -95.650 1.00 36.25 94 HIS A O 1
ATOM 721 N N . GLN A 1 95 ? 49.699 -6.406 -97.497 1.00 36.97 95 GLN A N 1
ATOM 722 C CA . GLN A 1 95 ? 51.042 -6.321 -96.915 1.00 36.97 95 GLN A CA 1
ATOM 723 C C . GLN A 1 95 ? 51.182 -5.325 -95.746 1.00 36.97 95 GLN A C 1
ATOM 725 O O . GLN A 1 95 ? 50.512 -4.294 -95.741 1.00 36.97 95 GLN A O 1
ATOM 730 N N . PRO A 1 96 ? 52.137 -5.559 -94.822 1.00 44.31 96 PRO A N 1
ATOM 731 C CA . PRO A 1 96 ? 52.368 -4.689 -93.679 1.00 44.31 96 PRO A CA 1
ATOM 732 C C . PRO A 1 96 ? 53.070 -3.402 -94.126 1.00 44.31 96 PRO A C 1
ATOM 734 O O . PRO A 1 96 ? 54.288 -3.359 -94.308 1.00 44.31 96 PRO A O 1
ATOM 737 N N . SER A 1 97 ? 52.292 -2.335 -94.298 1.00 42.81 97 SER A N 1
ATOM 738 C CA . SER A 1 97 ? 52.817 -0.973 -94.258 1.00 42.81 97 SER A CA 1
ATOM 739 C C . SER A 1 97 ? 52.829 -0.526 -92.798 1.00 42.81 97 SER A C 1
ATOM 741 O O . SER A 1 97 ? 51.777 -0.350 -92.189 1.00 42.81 97 SER A O 1
ATOM 743 N N . ASN A 1 98 ? 54.024 -0.344 -92.229 1.00 53.44 98 ASN A N 1
ATOM 744 C CA . ASN A 1 98 ? 54.305 0.026 -90.829 1.00 53.44 98 ASN A CA 1
ATOM 745 C C . ASN A 1 98 ? 53.785 1.426 -90.401 1.00 53.44 98 ASN A C 1
ATOM 747 O O . ASN A 1 98 ? 54.386 2.089 -89.559 1.00 53.44 98 ASN A O 1
ATOM 751 N N . THR A 1 99 ? 52.703 1.922 -90.999 1.00 52.78 99 THR A N 1
ATOM 752 C CA . THR A 1 99 ? 52.155 3.274 -90.801 1.00 52.78 99 THR A CA 1
ATOM 753 C C . THR A 1 99 ? 50.755 3.266 -90.174 1.00 52.78 99 THR A C 1
ATOM 755 O O . THR A 1 99 ? 50.408 4.199 -89.450 1.00 52.78 99 THR A O 1
ATOM 758 N N . GLU A 1 100 ? 49.970 2.199 -90.350 1.00 52.53 100 GLU A N 1
ATOM 759 C CA . GLU A 1 100 ? 48.624 2.077 -89.757 1.00 52.53 100 GLU A CA 1
ATOM 760 C C . GLU A 1 100 ? 48.678 1.584 -88.298 1.00 52.53 100 GLU A C 1
ATOM 762 O O . GLU A 1 100 ? 47.965 2.104 -87.437 1.00 52.53 100 GLU A O 1
ATOM 767 N N . ASP A 1 101 ? 49.628 0.696 -87.985 1.00 54.59 101 ASP A N 1
ATOM 768 C CA . ASP A 1 101 ? 49.875 0.147 -86.641 1.00 54.59 101 ASP A CA 1
ATOM 769 C C . ASP A 1 101 ? 50.295 1.227 -85.625 1.00 54.59 101 ASP A C 1
ATOM 771 O O . ASP A 1 101 ? 49.849 1.247 -84.475 1.00 54.59 101 ASP A O 1
ATOM 775 N N . ALA A 1 102 ? 51.103 2.199 -86.064 1.00 60.72 102 ALA A N 1
ATOM 776 C CA . ALA A 1 102 ? 51.502 3.345 -85.244 1.00 60.72 102 ALA A CA 1
ATOM 777 C C . ALA A 1 102 ? 50.315 4.278 -84.925 1.00 60.72 102 ALA A C 1
ATOM 779 O O . ALA A 1 102 ? 50.246 4.863 -83.839 1.00 60.72 102 ALA A O 1
ATOM 780 N N . THR A 1 103 ? 49.352 4.383 -85.844 1.00 65.88 103 THR A N 1
ATOM 781 C CA . THR A 1 103 ? 48.151 5.216 -85.688 1.00 65.88 103 THR A CA 1
ATOM 782 C C . THR A 1 103 ? 47.136 4.553 -84.750 1.00 65.88 103 THR A C 1
ATOM 784 O O . THR A 1 103 ? 46.625 5.204 -83.835 1.00 65.88 103 THR A O 1
ATOM 787 N N . PHE A 1 104 ? 46.914 3.241 -84.897 1.00 71.31 104 PHE A N 1
ATOM 788 C CA . PHE A 1 104 ? 46.063 2.447 -84.003 1.00 71.31 104 PHE A CA 1
ATOM 789 C C . PHE A 1 104 ? 46.621 2.384 -82.571 1.00 71.31 104 PHE A C 1
ATOM 791 O O . PHE A 1 104 ? 45.891 2.619 -81.607 1.00 71.31 104 PHE A O 1
ATOM 798 N N . SER A 1 105 ? 47.933 2.166 -82.417 1.00 75.81 105 SER A N 1
ATOM 799 C CA . SER A 1 105 ? 48.600 2.125 -81.108 1.00 75.81 105 SER A CA 1
ATOM 800 C C . SER A 1 105 ? 48.521 3.469 -80.367 1.00 75.81 105 SER A C 1
ATOM 802 O O . SER A 1 105 ? 48.287 3.509 -79.157 1.00 75.81 105 SER A O 1
ATOM 804 N N . THR A 1 106 ? 48.629 4.590 -81.092 1.00 79.50 106 THR A N 1
ATOM 805 C CA . THR A 1 106 ? 48.437 5.940 -80.534 1.00 79.50 106 THR A CA 1
ATOM 806 C C . THR A 1 106 ? 46.988 6.187 -80.098 1.00 79.50 106 THR A C 1
ATOM 808 O O . THR A 1 106 ? 46.752 6.726 -79.015 1.00 79.50 106 THR A O 1
ATOM 811 N N . ALA A 1 107 ? 46.004 5.762 -80.896 1.00 82.56 107 ALA A N 1
ATOM 812 C CA . ALA A 1 107 ? 44.588 5.901 -80.556 1.00 82.56 107 ALA A CA 1
ATOM 813 C C . ALA A 1 107 ? 44.201 5.071 -79.319 1.00 82.56 107 ALA A C 1
ATOM 815 O O . ALA A 1 107 ? 43.524 5.581 -78.426 1.00 82.56 107 ALA A O 1
ATOM 816 N N . PHE A 1 108 ? 44.678 3.826 -79.233 1.00 82.81 108 PHE A N 1
ATOM 817 C CA . PHE A 1 108 ? 44.443 2.941 -78.092 1.00 82.81 108 PHE A CA 1
ATOM 818 C C . PHE A 1 108 ? 45.115 3.456 -76.811 1.00 82.81 108 PHE A C 1
ATOM 820 O O . PHE A 1 108 ? 44.489 3.489 -75.753 1.00 82.81 108 PHE A O 1
ATOM 827 N N . ARG A 1 109 ? 46.356 3.956 -76.915 1.00 87.44 109 ARG A N 1
ATOM 828 C CA . ARG A 1 109 ? 47.057 4.630 -75.811 1.00 87.44 109 ARG A CA 1
ATOM 829 C C . ARG A 1 109 ? 46.251 5.806 -75.263 1.00 87.44 109 ARG A C 1
ATOM 831 O O . ARG A 1 109 ? 46.081 5.900 -74.054 1.00 87.44 109 ARG A O 1
ATOM 838 N N . ARG A 1 110 ? 45.700 6.652 -76.139 1.00 89.31 110 ARG A N 1
ATOM 839 C CA . ARG A 1 110 ? 44.873 7.799 -75.734 1.00 89.31 110 ARG A CA 1
ATOM 840 C C . ARG A 1 110 ? 43.611 7.370 -74.980 1.00 89.31 110 ARG A C 1
ATOM 842 O O . ARG A 1 110 ? 43.242 8.026 -74.014 1.00 89.31 110 ARG A O 1
ATOM 849 N N . ILE A 1 111 ? 42.961 6.282 -75.405 1.00 91.44 111 ILE A N 1
ATOM 850 C CA . ILE A 1 111 ? 41.780 5.734 -74.716 1.00 91.44 111 ILE A CA 1
ATOM 851 C C . ILE A 1 111 ? 42.160 5.246 -73.315 1.00 91.44 111 ILE A C 1
ATOM 853 O O . ILE A 1 111 ? 41.481 5.592 -72.354 1.00 91.44 111 ILE A O 1
ATOM 857 N N . ILE A 1 112 ? 43.269 4.512 -73.179 1.00 91.25 112 ILE A N 1
ATOM 858 C CA . ILE A 1 112 ? 43.766 4.060 -71.870 1.00 91.25 112 ILE A CA 1
ATOM 859 C C . ILE A 1 112 ? 44.129 5.248 -70.978 1.00 91.25 112 ILE A C 1
ATOM 861 O O . ILE A 1 112 ? 43.806 5.240 -69.797 1.00 91.25 112 ILE A O 1
ATOM 865 N N . GLU A 1 113 ? 44.794 6.268 -71.516 1.00 92.88 113 GLU A N 1
ATOM 866 C CA . GLU A 1 113 ? 45.176 7.463 -70.758 1.00 92.88 113 GLU A CA 1
ATOM 867 C C . GLU A 1 113 ? 43.961 8.285 -70.310 1.00 92.88 113 GLU A C 1
ATOM 869 O O . GLU A 1 113 ? 43.969 8.831 -69.207 1.00 92.88 113 GLU A O 1
ATOM 874 N N . GLU A 1 114 ? 42.913 8.377 -71.132 1.00 93.81 114 GLU A N 1
ATOM 875 C CA . GLU A 1 114 ? 41.640 8.987 -70.732 1.00 93.81 114 GLU A CA 1
ATOM 876 C C . GLU A 1 114 ? 40.961 8.155 -69.642 1.00 93.81 114 GLU A C 1
ATOM 878 O O . GLU A 1 114 ? 40.629 8.679 -68.584 1.00 93.81 114 GLU A O 1
ATOM 883 N N . GLN A 1 115 ? 40.861 6.839 -69.834 1.00 94.06 115 GLN A N 1
ATOM 884 C CA . GLN A 1 115 ? 40.237 5.944 -68.864 1.00 94.06 115 GLN A CA 1
ATOM 885 C C . GLN A 1 115 ? 41.004 5.914 -67.531 1.00 94.06 115 GLN A C 1
ATOM 887 O O . GLN A 1 115 ? 40.402 5.883 -66.461 1.00 94.06 115 GLN A O 1
ATOM 892 N N . ALA A 1 116 ? 42.336 5.994 -67.564 1.00 93.81 116 ALA A N 1
ATOM 893 C CA . ALA A 1 116 ? 43.168 6.123 -66.373 1.00 93.81 116 ALA A CA 1
ATOM 894 C C . ALA A 1 116 ? 42.941 7.465 -65.659 1.00 93.81 116 ALA A C 1
ATOM 896 O O . ALA A 1 116 ? 42.896 7.497 -64.425 1.00 93.81 116 ALA A O 1
ATOM 897 N N . ARG A 1 117 ? 42.762 8.565 -66.407 1.00 94.69 117 ARG A N 1
ATOM 898 C CA . ARG A 1 117 ? 42.398 9.875 -65.841 1.00 94.69 117 ARG A CA 1
ATOM 899 C C . ARG A 1 117 ? 41.019 9.843 -65.190 1.00 94.69 117 ARG A C 1
ATOM 901 O O . ARG A 1 117 ? 40.891 10.302 -64.057 1.00 94.69 117 ARG A O 1
ATOM 908 N N . GLU A 1 118 ? 40.025 9.253 -65.846 1.00 95.62 118 GLU A N 1
ATOM 909 C CA . GLU A 1 118 ? 38.678 9.085 -65.294 1.00 95.62 118 GLU A CA 1
ATOM 910 C C . GLU A 1 118 ? 38.696 8.244 -64.015 1.00 95.62 118 GLU A C 1
ATOM 912 O O . GLU A 1 118 ? 38.170 8.685 -62.994 1.00 95.62 118 GLU A O 1
ATOM 917 N N . ILE A 1 119 ? 39.355 7.080 -64.026 1.00 95.06 119 ILE A N 1
ATOM 918 C CA . ILE A 1 119 ? 39.492 6.223 -62.838 1.00 95.06 119 ILE A CA 1
ATOM 919 C C . ILE A 1 119 ? 40.169 6.988 -61.697 1.00 95.06 119 ILE A C 1
ATOM 921 O O . ILE A 1 119 ? 39.701 6.940 -60.561 1.00 95.06 119 ILE A O 1
ATOM 925 N N . THR A 1 120 ? 41.238 7.732 -61.989 1.00 95.56 120 T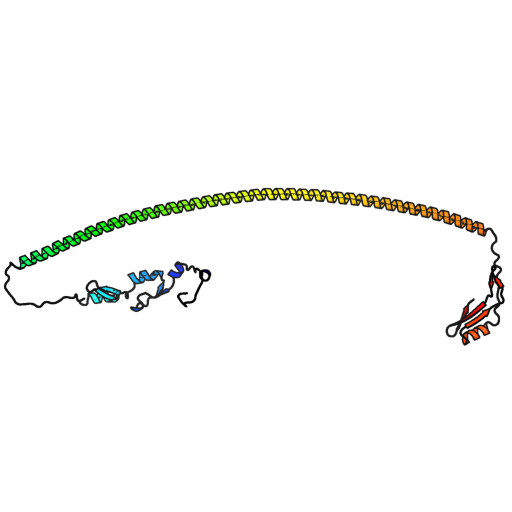HR A N 1
ATOM 926 C CA . THR A 1 120 ? 41.946 8.539 -60.984 1.00 95.56 120 THR A CA 1
ATOM 927 C C . THR A 1 120 ? 41.033 9.611 -60.385 1.00 95.56 120 THR A C 1
ATOM 929 O O . THR A 1 120 ? 41.025 9.791 -59.168 1.00 95.56 120 THR A O 1
ATOM 932 N N . ALA A 1 121 ? 40.224 10.284 -61.207 1.00 95.88 121 ALA A N 1
ATOM 933 C CA . ALA A 1 121 ? 39.256 11.271 -60.737 1.00 95.88 121 ALA A CA 1
ATOM 934 C C . ALA A 1 121 ? 38.171 10.638 -59.848 1.00 95.88 121 ALA A C 1
ATOM 936 O O . ALA A 1 121 ? 37.880 11.162 -58.774 1.00 95.88 121 ALA A O 1
ATOM 937 N N . HIS A 1 122 ? 37.629 9.482 -60.242 1.00 95.88 122 HIS A N 1
ATOM 938 C CA . HIS A 1 122 ? 36.617 8.766 -59.459 1.00 95.88 122 HIS A CA 1
ATOM 939 C C . HIS A 1 122 ? 37.173 8.271 -58.119 1.00 95.88 122 HIS A C 1
ATOM 941 O O . HIS A 1 122 ? 36.512 8.411 -57.093 1.00 95.88 122 HIS A O 1
ATOM 947 N N . LEU A 1 123 ? 38.399 7.736 -58.099 1.00 96.25 123 LEU A N 1
ATOM 948 C CA . LEU A 1 123 ? 39.068 7.339 -56.857 1.00 96.25 123 LEU A CA 1
ATOM 949 C C . LEU A 1 123 ? 39.331 8.546 -55.949 1.00 96.25 123 LEU A C 1
ATOM 951 O O . LEU A 1 123 ? 39.118 8.456 -54.742 1.00 96.25 123 LEU A O 1
ATOM 955 N N . GLY A 1 124 ? 39.744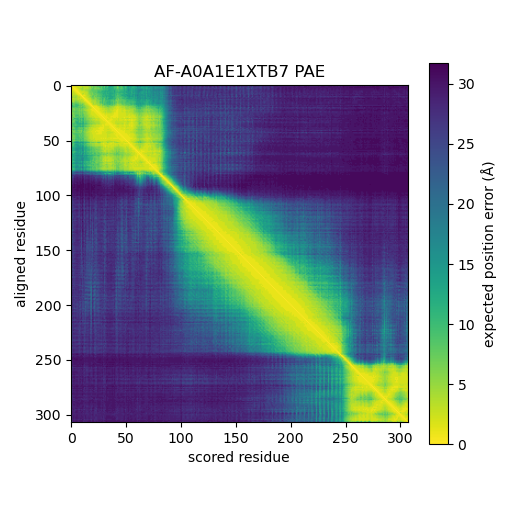 9.682 -56.519 1.00 96.31 124 GLY A N 1
ATOM 956 C CA . GLY A 1 124 ? 39.919 10.932 -55.776 1.00 96.31 124 GLY A CA 1
ATOM 957 C C . GLY A 1 124 ? 38.618 11.429 -55.140 1.00 96.31 124 GLY A C 1
ATOM 958 O O . GLY A 1 124 ? 38.610 11.805 -53.964 1.00 96.31 124 GLY A O 1
ATOM 959 N N . GLN A 1 125 ? 37.508 11.368 -55.882 1.00 96.19 125 GLN A N 1
ATOM 960 C CA . GLN A 1 125 ? 36.184 11.708 -55.359 1.00 96.19 125 GLN A CA 1
ATOM 961 C C . GLN A 1 125 ? 35.770 10.752 -54.235 1.00 96.19 125 GLN A C 1
ATOM 963 O O . GLN A 1 125 ? 35.411 11.204 -53.154 1.00 96.19 125 GLN A O 1
ATOM 968 N N . LEU A 1 126 ? 35.918 9.440 -54.438 1.00 96.38 126 LEU A N 1
ATOM 969 C CA . LEU A 1 126 ? 35.545 8.431 -53.447 1.00 96.38 126 LEU A CA 1
ATOM 970 C C . LEU A 1 126 ? 36.335 8.576 -52.138 1.00 96.38 126 LEU A C 1
ATOM 972 O O . LEU A 1 126 ? 35.764 8.439 -51.061 1.00 96.38 126 LEU A O 1
ATOM 976 N N . ILE A 1 127 ? 37.632 8.898 -52.203 1.00 96.50 127 ILE A N 1
ATOM 977 C CA . ILE A 1 127 ? 38.443 9.188 -51.007 1.00 96.50 127 ILE A CA 1
ATOM 978 C C . ILE A 1 127 ? 37.894 10.409 -50.257 1.00 96.50 127 ILE A C 1
ATOM 980 O O . ILE A 1 127 ? 37.839 10.405 -49.025 1.00 96.50 127 ILE A O 1
ATOM 984 N N . THR A 1 128 ? 37.480 11.444 -50.990 1.00 96.56 128 THR A N 1
ATOM 985 C CA . THR A 1 128 ? 36.901 12.662 -50.408 1.00 96.56 128 THR A CA 1
ATOM 986 C C . THR A 1 128 ? 35.562 12.364 -49.734 1.00 96.56 128 THR A C 1
ATOM 988 O O . THR A 1 128 ? 35.356 12.769 -48.589 1.00 96.56 128 THR A O 1
ATOM 991 N N . ASP A 1 129 ? 34.697 11.589 -50.388 1.00 96.50 129 ASP A N 1
ATOM 992 C CA . ASP A 1 129 ? 33.389 11.195 -49.858 1.00 96.50 129 ASP A CA 1
ATOM 993 C C . ASP A 1 129 ? 33.533 10.320 -48.605 1.00 96.50 129 ASP A C 1
ATOM 995 O O . ASP A 1 129 ? 32.886 10.572 -47.591 1.00 96.50 129 ASP A O 1
ATOM 999 N N . VAL A 1 130 ? 34.439 9.333 -48.626 1.00 96.00 130 VAL A N 1
ATOM 1000 C CA . VAL A 1 130 ? 34.736 8.482 -47.459 1.00 96.00 130 VAL A CA 1
ATOM 1001 C C . VAL A 1 130 ? 35.223 9.319 -46.279 1.00 96.00 130 VAL A C 1
ATOM 1003 O O . VAL A 1 130 ? 34.811 9.073 -45.145 1.00 96.00 130 VAL A O 1
ATOM 1006 N N . LYS A 1 131 ? 36.070 10.324 -46.527 1.00 96.19 131 LYS A N 1
ATOM 1007 C CA . LYS A 1 131 ? 36.531 11.235 -45.478 1.00 96.19 131 LYS A CA 1
ATOM 1008 C C . LYS A 1 131 ? 35.376 12.063 -44.907 1.00 96.19 131 LYS A C 1
ATOM 1010 O O . LYS A 1 131 ? 35.223 12.107 -43.693 1.00 96.19 131 LYS A O 1
ATOM 1015 N N . CYS A 1 132 ? 34.541 12.645 -45.767 1.00 96.62 132 CYS A N 1
ATOM 1016 C CA . CYS A 1 132 ? 33.368 13.417 -45.352 1.00 96.62 132 CYS A CA 1
ATOM 1017 C C . CYS A 1 132 ? 32.387 12.570 -44.523 1.00 96.62 132 CYS A C 1
ATOM 1019 O O . CYS A 1 132 ? 31.923 13.009 -43.473 1.00 96.62 132 CYS A O 1
ATOM 1021 N N . HIS A 1 133 ? 32.129 11.326 -44.935 1.00 96.38 133 HIS A N 1
ATOM 1022 C CA . HIS A 1 133 ? 31.329 10.388 -44.148 1.00 96.38 133 HIS A CA 1
ATOM 1023 C C . HIS A 1 133 ? 31.979 10.058 -42.798 1.00 96.38 133 HIS A C 1
ATOM 1025 O O . HIS A 1 133 ? 31.274 9.956 -41.797 1.00 96.38 133 HIS A O 1
ATOM 1031 N N . GLY A 1 134 ? 33.306 9.907 -42.750 1.00 96.69 134 GLY A N 1
ATOM 1032 C CA . GLY A 1 134 ? 34.049 9.704 -41.504 1.00 96.69 134 GLY A CA 1
ATOM 1033 C C . GLY A 1 134 ? 33.895 10.872 -40.528 1.00 96.69 134 GLY A C 1
ATOM 1034 O O . GLY A 1 134 ? 33.640 10.651 -39.344 1.00 96.69 134 GLY A O 1
ATOM 1035 N N . ASP A 1 135 ? 33.975 12.104 -41.029 1.00 96.12 135 ASP A N 1
ATOM 1036 C CA . ASP A 1 135 ? 33.756 13.314 -40.232 1.00 96.12 135 ASP A CA 1
ATOM 1037 C C . ASP A 1 135 ? 32.308 13.368 -39.705 1.00 96.12 135 ASP A C 1
ATOM 1039 O O . ASP A 1 135 ? 32.097 13.544 -38.505 1.00 96.12 135 ASP A O 1
ATOM 1043 N N . GLY A 1 136 ? 31.312 13.079 -40.552 1.00 97.44 136 GLY A N 1
ATOM 1044 C CA . GLY A 1 136 ? 29.904 13.013 -40.137 1.00 97.44 136 GLY A CA 1
ATOM 1045 C C . GLY A 1 136 ? 29.613 11.914 -39.104 1.00 97.44 136 GLY A C 1
ATOM 1046 O O . GLY A 1 136 ? 28.843 12.122 -38.166 1.00 97.44 136 GLY A O 1
ATOM 1047 N N . LEU A 1 137 ? 30.259 10.748 -39.219 1.00 97.62 137 LEU A N 1
ATOM 1048 C CA . LEU A 1 137 ? 30.169 9.682 -38.214 1.00 97.62 137 LEU A CA 1
ATOM 1049 C C . LEU A 1 137 ? 30.780 10.110 -36.872 1.00 97.62 137 LEU A C 1
ATOM 1051 O O . LEU A 1 137 ? 30.216 9.795 -35.823 1.00 97.62 137 LEU A O 1
ATOM 1055 N N . ASN A 1 138 ? 31.890 10.852 -36.890 1.00 96.94 138 ASN A N 1
ATOM 1056 C CA . ASN A 1 138 ? 32.501 11.397 -35.677 1.00 96.94 138 ASN A CA 1
ATOM 1057 C C . ASN A 1 138 ? 31.612 12.451 -35.005 1.00 96.94 138 ASN A C 1
ATOM 1059 O O . ASN A 1 138 ? 31.478 12.442 -33.780 1.00 96.94 138 ASN A O 1
ATOM 1063 N N . GLU A 1 139 ? 30.969 13.326 -35.780 1.00 97.81 139 GLU A N 1
ATOM 1064 C CA . GLU A 1 139 ? 30.007 14.300 -35.252 1.00 97.81 139 GLU A CA 1
ATOM 1065 C C . GLU A 1 139 ? 28.797 13.610 -34.613 1.00 97.81 139 GLU A C 1
ATOM 1067 O O . GLU A 1 139 ? 28.413 13.949 -33.492 1.00 97.81 139 GLU A O 1
ATOM 1072 N N . MET A 1 140 ? 28.240 12.585 -35.269 1.00 97.38 140 MET A N 1
ATOM 1073 C CA . MET A 1 140 ? 27.156 11.786 -34.691 1.00 97.38 140 MET A CA 1
ATOM 1074 C C . MET A 1 140 ? 27.590 11.086 -33.401 1.00 97.38 140 MET A C 1
ATOM 1076 O O . MET A 1 140 ? 26.847 11.102 -32.421 1.00 97.38 140 MET A O 1
ATOM 1080 N N . LEU A 1 141 ? 28.796 10.511 -33.365 1.00 97.88 141 LEU A N 1
ATOM 1081 C CA . LEU A 1 141 ? 29.338 9.887 -32.158 1.00 97.88 141 LEU A CA 1
ATOM 1082 C C . LEU A 1 141 ? 29.457 10.900 -31.012 1.00 97.88 141 LEU A C 1
ATOM 1084 O O . LEU A 1 141 ? 29.092 10.591 -29.876 1.00 97.88 141 LEU A O 1
ATOM 1088 N N . HIS A 1 142 ? 29.926 12.114 -31.302 1.00 97.38 142 HIS A N 1
ATOM 1089 C CA . HIS A 1 142 ? 29.988 13.180 -30.309 1.00 97.38 142 HIS A CA 1
ATOM 1090 C C . HIS A 1 142 ? 28.587 13.569 -29.822 1.00 97.38 142 HIS A C 1
ATOM 1092 O O . HIS A 1 142 ? 28.375 13.670 -28.614 1.00 97.38 142 HIS A O 1
ATOM 1098 N N . GLY A 1 143 ? 27.620 13.738 -30.727 1.00 98.19 143 GLY A N 1
ATOM 1099 C CA . GLY A 1 143 ? 26.235 14.054 -30.372 1.00 98.19 143 GLY A CA 1
ATOM 1100 C C . GLY A 1 143 ? 25.597 12.985 -29.482 1.00 98.19 143 GLY A C 1
ATOM 1101 O O . GLY A 1 143 ? 24.987 13.312 -28.464 1.00 98.19 143 GLY A O 1
ATOM 1102 N N . ILE A 1 144 ? 25.806 11.704 -29.805 1.00 97.62 144 ILE A N 1
ATOM 1103 C CA . ILE A 1 144 ? 25.334 10.568 -28.999 1.00 97.62 144 ILE A CA 1
ATOM 1104 C C . ILE A 1 144 ? 25.963 10.585 -27.604 1.00 97.62 144 ILE A C 1
ATOM 1106 O O . ILE A 1 144 ? 25.261 10.361 -26.618 1.00 97.62 144 ILE A O 1
ATOM 1110 N N . ASN A 1 145 ? 27.262 10.866 -27.494 1.00 97.38 145 ASN A N 1
ATOM 1111 C CA . ASN A 1 145 ? 27.932 10.936 -26.195 1.00 97.38 145 ASN A CA 1
ATOM 1112 C C . ASN A 1 145 ? 27.409 12.098 -25.345 1.00 97.38 145 ASN A C 1
ATOM 1114 O O . ASN A 1 145 ? 27.080 11.889 -24.181 1.00 97.38 145 ASN A O 1
ATOM 1118 N N . THR A 1 146 ? 27.244 13.285 -25.930 1.00 98.06 146 THR A N 1
ATOM 1119 C CA . THR A 1 146 ? 26.656 14.435 -25.231 1.00 98.06 146 THR A CA 1
ATOM 1120 C C . THR A 1 146 ? 25.228 14.140 -24.773 1.00 98.06 146 THR A C 1
ATOM 1122 O O . THR A 1 146 ? 24.875 14.423 -23.631 1.00 98.06 146 THR A O 1
ATOM 1125 N N . PHE A 1 147 ? 24.414 13.510 -25.624 1.00 97.44 147 PHE A N 1
ATOM 1126 C CA . PHE A 1 147 ? 23.059 13.106 -25.258 1.00 97.44 147 PHE A CA 1
ATOM 1127 C C . PHE A 1 147 ? 23.053 12.077 -24.119 1.00 97.44 147 PHE A C 1
ATOM 1129 O O . PHE A 1 147 ? 22.289 12.206 -23.165 1.00 97.44 147 PHE A O 1
ATOM 1136 N N . LYS A 1 148 ? 23.938 11.078 -24.176 1.00 97.94 148 LYS A N 1
ATOM 1137 C CA . LYS A 1 148 ? 24.101 10.073 -23.119 1.00 97.94 148 LYS A CA 1
ATOM 1138 C C . LYS A 1 148 ? 24.477 10.712 -21.781 1.00 97.94 148 LYS A C 1
ATOM 1140 O O . LYS A 1 148 ? 23.949 10.300 -20.747 1.00 97.94 148 LYS A O 1
ATOM 1145 N N . GLU A 1 149 ? 25.392 11.677 -21.786 1.00 97.69 149 GLU A N 1
ATOM 1146 C CA . GLU A 1 149 ? 25.804 12.406 -20.584 1.00 97.69 149 GLU A CA 1
ATOM 1147 C C . GLU A 1 149 ? 24.654 13.238 -20.013 1.00 97.69 149 GLU A C 1
ATOM 1149 O O . GLU A 1 149 ? 24.391 13.148 -18.815 1.00 97.69 149 GLU A O 1
ATOM 1154 N N . ALA A 1 150 ? 23.918 13.959 -20.865 1.00 97.44 150 ALA A N 1
ATOM 1155 C CA . ALA A 1 150 ? 22.741 14.725 -20.458 1.00 97.44 150 ALA A CA 1
ATOM 1156 C C . ALA A 1 150 ? 21.668 13.823 -19.829 1.00 97.44 150 ALA A C 1
ATOM 1158 O O . ALA A 1 150 ? 21.240 14.071 -18.705 1.00 97.44 150 ALA A O 1
ATOM 1159 N N . LEU A 1 151 ? 21.317 12.719 -20.495 1.00 96.94 151 LEU A N 1
ATOM 1160 C CA . LEU A 1 151 ? 20.332 11.757 -19.997 1.00 96.94 151 LEU A CA 1
ATOM 1161 C C . LEU A 1 151 ? 20.769 11.116 -18.672 1.00 96.94 151 LEU A C 1
ATOM 1163 O O . LEU A 1 151 ? 19.958 10.911 -17.770 1.00 96.94 151 LEU A O 1
ATOM 1167 N N . SER A 1 152 ? 22.061 10.806 -18.537 1.00 97.44 152 SER A N 1
ATOM 1168 C CA . SER A 1 152 ? 22.611 10.274 -17.286 1.00 97.44 152 SER A CA 1
ATOM 1169 C C . SER A 1 152 ? 22.530 11.312 -16.164 1.00 97.44 152 SER A C 1
ATOM 1171 O O . SER A 1 152 ? 22.145 10.967 -15.048 1.00 97.44 152 SER A O 1
ATOM 1173 N N . GLY A 1 153 ? 22.841 12.577 -16.464 1.00 97.31 153 GLY A N 1
ATOM 1174 C CA . GLY A 1 153 ? 22.727 13.697 -15.532 1.00 97.31 153 GLY A CA 1
ATOM 1175 C C . GLY A 1 153 ? 21.291 13.907 -15.054 1.00 97.31 153 GLY A C 1
ATOM 1176 O O . GLY A 1 153 ? 21.039 13.882 -13.849 1.00 97.31 153 GLY A O 1
ATOM 1177 N N . GLU A 1 154 ? 20.338 14.011 -15.980 1.00 96.88 154 GLU A N 1
ATOM 1178 C CA . GLU A 1 154 ? 18.908 14.142 -15.669 1.00 96.88 154 GLU A CA 1
ATOM 1179 C C . GLU A 1 154 ? 18.394 12.959 -14.839 1.00 96.88 154 GLU A C 1
ATOM 1181 O O . GLU A 1 154 ? 17.699 13.153 -13.843 1.00 96.88 154 GLU A O 1
ATOM 1186 N N . GLY A 1 155 ? 18.799 11.730 -15.176 1.00 96.12 155 GLY A N 1
ATOM 1187 C CA . GLY A 1 155 ? 18.437 10.540 -14.407 1.00 96.12 155 GLY A CA 1
ATOM 1188 C C . GLY A 1 155 ? 18.980 10.553 -12.973 1.00 96.12 155 GLY A C 1
ATOM 1189 O O . GLY A 1 155 ? 18.296 10.107 -12.046 1.00 96.12 155 GLY A O 1
ATOM 1190 N N . THR A 1 156 ? 20.196 11.068 -12.759 1.00 96.94 156 THR A N 1
ATOM 1191 C CA . THR A 1 156 ? 20.752 11.224 -11.405 1.00 96.94 156 THR A CA 1
ATOM 1192 C C . THR A 1 156 ? 20.056 12.319 -10.609 1.00 96.94 156 THR A C 1
ATOM 1194 O O . THR A 1 156 ? 19.810 12.126 -9.418 1.00 96.94 156 THR A O 1
ATOM 1197 N N . GLU A 1 157 ? 19.686 13.420 -11.259 1.00 97.31 157 GLU A N 1
ATOM 1198 C CA . GLU A 1 157 ? 19.020 14.543 -10.607 1.00 97.31 157 GLU A CA 1
ATOM 1199 C C . GLU A 1 157 ? 17.582 14.191 -10.223 1.00 97.31 157 GLU A C 1
ATOM 1201 O O . GLU A 1 157 ? 17.214 14.316 -9.057 1.00 97.31 157 GLU A O 1
ATOM 1206 N N . ALA A 1 158 ? 16.809 13.604 -11.141 1.00 96.75 158 ALA A N 1
ATOM 1207 C CA . ALA A 1 158 ? 15.462 13.118 -10.849 1.00 96.75 158 ALA A CA 1
ATOM 1208 C C . ALA A 1 158 ? 15.465 12.093 -9.701 1.00 96.75 158 ALA A C 1
ATOM 1210 O O . ALA A 1 158 ? 14.619 12.128 -8.807 1.00 96.75 158 ALA A O 1
ATOM 1211 N N . ARG A 1 159 ? 16.460 11.193 -9.668 1.00 98.00 159 ARG A N 1
ATOM 1212 C CA . ARG A 1 159 ? 16.641 10.255 -8.550 1.00 98.00 159 ARG A CA 1
ATOM 1213 C C . ARG A 1 159 ? 16.905 10.988 -7.233 1.00 98.00 159 ARG A C 1
ATOM 1215 O O . ARG A 1 159 ? 16.368 10.570 -6.208 1.00 98.00 159 ARG A O 1
ATOM 1222 N N . ARG A 1 160 ? 17.739 12.032 -7.240 1.00 97.75 160 ARG A N 1
ATOM 1223 C CA . ARG A 1 160 ? 18.064 12.831 -6.051 1.00 97.75 160 ARG A CA 1
ATOM 1224 C C . ARG A 1 160 ? 16.824 13.547 -5.520 1.00 97.75 160 ARG A C 1
ATOM 1226 O O . ARG A 1 160 ? 16.532 13.425 -4.335 1.00 97.75 160 ARG A O 1
ATOM 1233 N N . GLU A 1 161 ? 16.064 14.201 -6.393 1.00 98.00 161 GLU A N 1
ATOM 1234 C CA . GLU A 1 161 ? 14.821 14.891 -6.032 1.00 98.00 161 GLU A CA 1
ATOM 1235 C C . GLU A 1 161 ? 13.783 13.933 -5.436 1.00 98.00 161 GLU A C 1
ATOM 1237 O O . GLU A 1 161 ? 13.221 14.202 -4.371 1.00 98.00 161 GLU A O 1
ATOM 1242 N N . ILE A 1 162 ? 13.576 12.770 -6.067 1.00 97.56 162 ILE A N 1
ATOM 1243 C CA . ILE A 1 162 ? 12.677 11.732 -5.545 1.00 97.56 162 ILE A CA 1
ATOM 1244 C C . ILE A 1 162 ? 13.164 11.249 -4.177 1.00 97.56 162 ILE A C 1
ATOM 1246 O O . ILE A 1 162 ? 12.370 11.142 -3.242 1.00 97.56 162 ILE A O 1
ATOM 1250 N N . GLN A 1 163 ? 14.462 10.979 -4.027 1.00 98.25 163 GLN A N 1
ATOM 1251 C CA . GLN A 1 163 ? 15.029 10.517 -2.762 1.00 98.25 163 GLN A CA 1
ATOM 1252 C C . GLN A 1 163 ? 14.846 11.553 -1.645 1.00 98.25 163 GLN A C 1
ATOM 1254 O O . GLN A 1 163 ? 14.515 11.181 -0.517 1.00 98.25 163 GLN A O 1
ATOM 1259 N N . GLU A 1 164 ? 15.043 12.837 -1.935 1.00 98.12 164 GLU A N 1
ATOM 1260 C CA . GLU A 1 164 ? 14.849 13.933 -0.982 1.00 98.12 164 GLU A CA 1
ATOM 1261 C C . GLU A 1 164 ? 13.379 14.089 -0.592 1.00 98.12 164 GLU A C 1
ATOM 1263 O O . GLU A 1 164 ? 13.073 14.137 0.600 1.00 98.12 164 GLU A O 1
ATOM 1268 N N . SER A 1 165 ? 12.471 14.066 -1.571 1.00 98.25 165 SER A N 1
ATOM 1269 C CA . SER A 1 165 ? 11.024 14.129 -1.346 1.00 98.25 165 SER A CA 1
ATOM 1270 C C . SER A 1 165 ? 10.525 12.960 -0.489 1.00 98.25 165 SER A C 1
ATOM 1272 O O . SER A 1 165 ? 9.842 13.165 0.516 1.00 98.25 165 SER A O 1
ATOM 1274 N N . VAL A 1 166 ? 10.941 11.730 -0.810 1.00 98.25 166 VAL A N 1
ATOM 1275 C CA . VAL A 1 166 ? 10.595 10.533 -0.027 1.00 98.25 166 VAL A CA 1
ATOM 1276 C C . VAL A 1 166 ? 11.181 10.616 1.382 1.00 98.25 166 VAL A C 1
ATOM 1278 O O . VAL A 1 166 ? 10.485 10.340 2.358 1.00 98.25 166 VAL A O 1
ATOM 1281 N N . THR A 1 167 ? 12.443 11.031 1.520 1.00 98.25 167 THR A N 1
ATOM 1282 C CA . THR A 1 167 ? 13.092 11.166 2.834 1.00 98.25 167 THR A CA 1
ATOM 1283 C C . THR A 1 167 ? 12.388 12.212 3.697 1.00 98.25 167 THR A C 1
ATOM 1285 O O . THR A 1 167 ? 12.223 12.001 4.901 1.00 98.25 167 THR A O 1
ATOM 1288 N N . TRP A 1 168 ? 11.953 13.322 3.099 1.00 98.25 168 TRP A N 1
ATOM 1289 C CA . TRP A 1 168 ? 11.154 14.341 3.770 1.00 98.25 168 TRP A CA 1
ATOM 1290 C C . TRP A 1 168 ? 9.816 13.774 4.249 1.00 98.25 168 TRP A C 1
ATOM 1292 O O . TRP A 1 168 ? 9.524 13.837 5.443 1.00 98.25 168 TRP A O 1
ATOM 1302 N N . GLY A 1 169 ? 9.049 13.151 3.348 1.00 98.19 169 GLY A N 1
ATOM 1303 C CA . GLY A 1 169 ? 7.740 12.581 3.676 1.00 98.19 169 GLY A CA 1
ATOM 1304 C C . GLY A 1 169 ? 7.818 11.535 4.790 1.00 98.19 169 GLY A C 1
ATOM 1305 O O . GLY A 1 169 ? 7.022 11.557 5.725 1.00 98.19 169 GLY A O 1
ATOM 1306 N N . VAL A 1 170 ? 8.840 10.672 4.769 1.00 98.12 170 VAL A N 1
ATOM 1307 C CA . VAL A 1 170 ? 9.074 9.685 5.836 1.00 98.12 170 VAL A CA 1
ATOM 1308 C C . VAL A 1 170 ? 9.325 10.360 7.190 1.00 98.12 170 VAL A C 1
ATOM 1310 O O . VAL A 1 170 ? 8.793 9.903 8.204 1.00 98.12 170 VAL A O 1
ATOM 1313 N N . ARG A 1 171 ? 10.103 11.450 7.236 1.00 98.06 171 ARG A N 1
ATOM 1314 C CA . ARG A 1 171 ? 10.360 12.189 8.487 1.00 98.06 171 ARG A CA 1
ATOM 1315 C C . ARG A 1 171 ? 9.105 12.868 9.019 1.00 98.06 171 ARG A C 1
ATOM 1317 O O . ARG A 1 171 ? 8.866 12.830 10.225 1.00 98.06 171 ARG A O 1
ATOM 1324 N N . GLU A 1 172 ? 8.311 13.462 8.138 1.00 98.19 172 GLU A N 1
ATOM 1325 C CA . GLU A 1 172 ? 7.055 14.114 8.506 1.00 98.19 172 GLU A CA 1
ATOM 1326 C C . GLU A 1 172 ? 6.049 13.100 9.067 1.00 98.19 172 GLU A C 1
ATOM 1328 O O . GLU A 1 172 ? 5.522 13.298 10.163 1.00 98.19 172 GLU A O 1
ATOM 1333 N N . CYS A 1 173 ? 5.877 11.954 8.399 1.00 97.88 173 CYS A N 1
ATOM 1334 C CA . CYS A 1 173 ? 5.051 10.857 8.905 1.00 97.88 173 CYS A CA 1
ATOM 1335 C C . CYS A 1 173 ? 5.545 10.330 10.259 1.00 97.88 173 CYS A C 1
ATOM 1337 O O . CYS A 1 173 ? 4.736 10.087 11.154 1.00 97.88 173 CYS A O 1
ATOM 1339 N N . ALA A 1 174 ? 6.859 10.170 10.441 1.00 98.06 174 ALA A N 1
ATOM 1340 C CA . ALA A 1 174 ? 7.422 9.730 11.716 1.00 98.06 174 ALA A CA 1
ATOM 1341 C C . ALA A 1 174 ? 7.136 10.734 12.847 1.00 98.06 174 ALA A C 1
ATOM 1343 O O . ALA A 1 174 ? 6.747 10.330 13.942 1.00 98.06 174 ALA A O 1
ATOM 1344 N N . SER A 1 175 ? 7.267 12.038 12.576 1.00 97.75 175 SER A N 1
ATOM 1345 C CA . SER A 1 175 ? 6.942 13.088 13.547 1.00 97.75 175 SER A CA 1
ATOM 1346 C C . SER A 1 175 ? 5.453 13.107 13.899 1.00 97.75 175 SER A C 1
ATOM 1348 O O . SER A 1 175 ? 5.106 13.149 15.080 1.00 97.75 175 SER A O 1
ATOM 1350 N N . GLY A 1 176 ? 4.573 13.016 12.898 1.00 98.25 176 GLY A N 1
ATOM 1351 C CA . GLY A 1 176 ? 3.127 12.949 13.114 1.00 98.25 176 GLY A CA 1
ATOM 1352 C C . GLY A 1 176 ? 2.712 11.724 13.933 1.00 98.25 176 GLY A C 1
ATOM 1353 O O . GLY A 1 176 ? 1.879 11.832 14.832 1.00 98.25 176 GLY A O 1
ATOM 1354 N N . ASN A 1 177 ? 3.343 10.573 13.688 1.00 97.69 177 ASN A N 1
ATOM 1355 C CA . 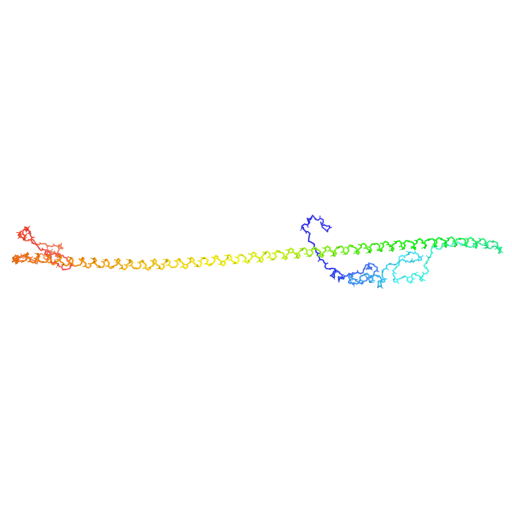ASN A 1 177 ? 3.093 9.354 14.454 1.00 97.69 177 ASN A CA 1
ATOM 1356 C C . ASN A 1 177 ? 3.495 9.490 15.928 1.00 97.69 177 ASN A C 1
ATOM 1358 O O . ASN A 1 177 ? 2.751 9.026 16.794 1.00 97.69 177 ASN A O 1
ATOM 1362 N N . GLU A 1 178 ? 4.627 10.131 16.234 1.00 98.06 178 GLU A N 1
ATOM 1363 C CA . GLU A 1 178 ? 5.040 10.321 17.630 1.00 98.06 178 GLU A CA 1
ATOM 1364 C C . GLU A 1 178 ? 4.088 11.275 18.368 1.00 98.06 178 GLU A C 1
ATOM 1366 O O . GLU A 1 178 ? 3.663 10.976 19.483 1.00 98.06 178 GLU A O 1
ATOM 1371 N N . GLN A 1 179 ? 3.649 12.357 17.712 1.00 98.06 179 GLN A N 1
ATOM 1372 C CA . GLN A 1 179 ? 2.643 13.269 18.271 1.00 98.06 179 GLN A CA 1
ATOM 1373 C C . GLN A 1 179 ? 1.309 12.559 18.531 1.00 98.06 179 GLN A C 1
ATOM 1375 O O . GLN A 1 179 ? 0.705 12.724 19.591 1.00 98.06 179 GLN A O 1
ATOM 1380 N N . LEU A 1 180 ? 0.844 11.739 17.582 1.00 98.19 180 LEU A N 1
ATOM 1381 C CA . LEU A 1 180 ? -0.390 10.969 17.737 1.00 98.19 180 LEU A CA 1
ATOM 1382 C C . LEU A 1 180 ? -0.292 9.991 18.913 1.00 98.19 180 LEU A C 1
ATOM 1384 O O . LEU A 1 180 ? -1.231 9.870 19.702 1.00 98.19 180 LEU A O 1
ATOM 1388 N N . LYS A 1 181 ? 0.847 9.312 19.051 1.00 98.38 181 LYS A N 1
ATOM 1389 C CA . LYS A 1 181 ? 1.118 8.386 20.151 1.00 98.38 181 LYS A CA 1
ATOM 1390 C C . LYS A 1 181 ? 1.096 9.098 21.504 1.00 98.38 181 LYS A C 1
ATOM 1392 O O . LYS A 1 181 ? 0.434 8.612 22.418 1.00 98.38 181 LYS A O 1
ATOM 1397 N N . GLU A 1 182 ? 1.735 10.259 21.624 1.00 98.25 182 GLU A N 1
ATOM 1398 C CA . GLU A 1 182 ? 1.698 11.078 22.844 1.00 98.25 182 GLU A CA 1
ATOM 1399 C C . GLU A 1 182 ? 0.267 11.525 23.190 1.00 98.25 182 GLU A C 1
ATOM 1401 O O . GLU A 1 182 ? -0.176 11.423 24.341 1.00 98.25 182 GLU A O 1
ATOM 1406 N N . HIS A 1 183 ? -0.506 11.932 22.179 1.00 97.81 183 HIS A N 1
ATOM 1407 C CA . HIS A 1 183 ? -1.914 12.290 22.342 1.00 97.81 183 HIS A CA 1
ATOM 1408 C C . HIS A 1 183 ? -2.766 11.117 22.842 1.00 97.81 183 HIS A C 1
ATOM 1410 O O . HIS A 1 183 ? -3.631 11.299 23.706 1.00 97.81 183 HIS A O 1
ATOM 1416 N N . LEU A 1 184 ? -2.541 9.915 22.305 1.00 98.06 184 LEU A N 1
ATOM 1417 C CA . LEU A 1 184 ? -3.252 8.702 22.709 1.00 98.06 184 LEU A CA 1
ATOM 1418 C C . LEU A 1 184 ? -2.893 8.279 24.134 1.00 98.06 184 LEU A C 1
ATOM 1420 O O . LEU A 1 184 ? -3.799 7.930 24.892 1.00 98.06 184 LEU A O 1
ATOM 1424 N N . ILE A 1 185 ? -1.615 8.359 24.516 1.00 98.19 185 ILE A N 1
ATOM 1425 C CA . ILE A 1 185 ? -1.163 8.096 25.890 1.00 98.19 185 ILE A CA 1
ATOM 1426 C C . ILE A 1 185 ? -1.858 9.066 26.848 1.00 98.19 185 ILE A C 1
ATOM 1428 O O . ILE A 1 185 ? -2.587 8.632 27.737 1.00 98.19 185 ILE A O 1
ATOM 1432 N N . THR A 1 186 ? -1.772 10.371 26.581 1.00 98.19 186 THR A N 1
ATOM 1433 C CA . THR A 1 186 ? -2.407 11.408 27.412 1.00 98.19 186 THR A CA 1
ATOM 1434 C C . THR A 1 186 ? -3.916 11.192 27.548 1.00 98.19 186 THR A C 1
ATOM 1436 O O . THR A 1 186 ? -4.495 11.331 28.628 1.00 98.19 186 THR A O 1
ATOM 1439 N N . ARG A 1 187 ? -4.595 10.842 26.448 1.00 97.75 187 ARG A N 1
ATOM 1440 C CA . ARG A 1 187 ? -6.038 10.572 26.461 1.00 97.75 187 ARG A CA 1
ATOM 1441 C C . ARG A 1 187 ? -6.380 9.324 27.275 1.00 97.75 187 ARG A C 1
ATOM 1443 O O . ARG A 1 187 ? -7.386 9.337 27.984 1.00 97.75 187 ARG A O 1
ATOM 1450 N N . THR A 1 188 ? -5.560 8.284 27.179 1.00 98.25 188 THR A N 1
ATOM 1451 C CA . THR A 1 188 ? -5.722 7.035 27.934 1.00 98.25 188 THR A CA 1
ATOM 1452 C C . THR A 1 188 ? -5.524 7.279 29.427 1.00 98.25 188 THR A C 1
ATOM 1454 O O . THR A 1 188 ? -6.385 6.898 30.218 1.00 98.25 188 THR A O 1
ATOM 1457 N N . ASP A 1 189 ? -4.485 8.020 29.812 1.00 97.69 189 ASP A N 1
ATOM 1458 C CA . ASP A 1 189 ? -4.223 8.386 31.208 1.00 97.69 189 ASP A CA 1
ATOM 1459 C C . ASP A 1 189 ? -5.366 9.221 31.794 1.00 97.69 189 ASP A C 1
ATOM 1461 O O . ASP A 1 189 ? -5.821 8.994 32.916 1.00 97.69 189 ASP A O 1
ATOM 1465 N N . ASN A 1 190 ? -5.893 10.174 31.020 1.00 98.00 190 ASN A N 1
ATOM 1466 C CA . ASN A 1 190 ? -7.052 10.966 31.426 1.00 98.00 190 ASN A CA 1
ATOM 1467 C C . ASN A 1 190 ? -8.292 10.096 31.657 1.00 98.00 190 ASN A C 1
ATOM 1469 O O . ASN A 1 190 ? -9.022 10.323 32.624 1.00 98.00 190 ASN A O 1
ATOM 1473 N N . LEU A 1 191 ? -8.534 9.119 30.778 1.00 98.12 191 LEU A N 1
ATOM 1474 C CA . LEU A 1 191 ? -9.650 8.191 30.915 1.00 98.12 191 LEU A CA 1
ATOM 1475 C C . LEU A 1 191 ? -9.482 7.309 32.155 1.00 98.12 191 LEU A C 1
ATOM 1477 O O . LEU A 1 191 ? -10.427 7.212 32.932 1.00 98.12 191 LEU A O 1
ATOM 1481 N N . SER A 1 192 ? -8.288 6.753 32.380 1.00 98.31 192 SER A N 1
ATOM 1482 C CA . SER A 1 192 ? -7.983 5.949 33.569 1.00 98.31 192 SER A CA 1
ATOM 1483 C C . SER A 1 192 ? -8.257 6.738 34.846 1.00 98.31 192 SER A C 1
ATOM 1485 O O . SER A 1 192 ? -9.056 6.317 35.672 1.00 98.31 192 SER A O 1
ATOM 1487 N N . ARG A 1 193 ? -7.726 7.965 34.953 1.00 98.19 193 ARG A N 1
ATOM 1488 C CA . ARG A 1 193 ? -7.965 8.827 36.123 1.00 98.19 193 ARG A CA 1
ATOM 1489 C C . ARG A 1 193 ? -9.442 9.153 36.340 1.00 98.19 193 ARG A C 1
ATOM 1491 O O . ARG A 1 193 ? -9.856 9.398 37.470 1.00 98.19 193 ARG A O 1
ATOM 1498 N N . ASN A 1 194 ? -10.226 9.260 35.270 1.00 98.19 194 ASN A N 1
ATOM 1499 C CA . ASN A 1 194 ? -11.661 9.507 35.380 1.00 98.19 194 ASN A CA 1
ATOM 1500 C C . ASN A 1 194 ? -12.421 8.247 35.809 1.00 98.19 194 ASN A C 1
ATOM 1502 O O . ASN A 1 194 ? -13.372 8.370 36.577 1.00 98.19 194 ASN A O 1
ATOM 1506 N N . LEU A 1 195 ? -11.997 7.066 35.352 1.00 98.25 195 LEU A N 1
ATOM 1507 C CA . LEU A 1 195 ? -12.543 5.785 35.796 1.00 98.25 195 LEU A CA 1
ATOM 1508 C C . LEU A 1 195 ? -12.259 5.552 37.282 1.00 98.25 195 LEU A C 1
ATOM 1510 O O . LEU A 1 195 ? -13.206 5.291 38.013 1.00 98.25 195 LEU A O 1
ATOM 1514 N N . ASP A 1 196 ? -11.032 5.789 37.750 1.00 98.00 196 ASP A N 1
ATOM 1515 C CA . ASP A 1 196 ? -10.674 5.654 39.173 1.00 98.00 196 ASP A CA 1
ATOM 1516 C C . ASP A 1 196 ? -11.509 6.598 40.058 1.00 98.00 196 ASP A C 1
ATOM 1518 O O . ASP A 1 196 ? -11.967 6.252 41.147 1.00 98.00 196 ASP A O 1
ATOM 1522 N N . LYS A 1 197 ? -11.751 7.828 39.579 1.00 98.44 197 LYS A N 1
ATOM 1523 C CA . LYS A 1 197 ? -12.633 8.782 40.268 1.00 98.44 197 LYS A CA 1
ATOM 1524 C C . LYS A 1 197 ? -14.073 8.290 40.318 1.00 98.44 197 LYS A C 1
ATOM 1526 O O . LYS A 1 197 ? -14.726 8.455 41.344 1.00 98.44 197 LYS A O 1
ATOM 1531 N N . LEU A 1 198 ? -14.579 7.750 39.212 1.00 98.12 198 LEU A N 1
ATOM 1532 C CA . LEU A 1 198 ? -15.940 7.232 39.138 1.00 98.12 198 LEU A CA 1
ATOM 1533 C C . LEU A 1 198 ? -16.113 6.015 40.050 1.00 98.12 198 LEU A C 1
ATOM 1535 O O . LEU A 1 198 ? -17.108 5.942 40.762 1.00 98.12 198 LEU A O 1
ATOM 1539 N N . GLU A 1 199 ? -15.138 5.108 40.066 1.00 98.50 199 GLU A N 1
ATOM 1540 C CA . GLU A 1 199 ? -15.095 3.956 40.966 1.00 98.50 199 GLU A CA 1
ATOM 1541 C C . GLU A 1 199 ? -15.176 4.407 42.424 1.00 98.50 199 GLU A C 1
ATOM 1543 O O . GLU A 1 199 ? -16.081 3.989 43.143 1.00 98.50 199 GLU A O 1
ATOM 1548 N N . LYS A 1 200 ? -14.334 5.367 42.822 1.00 98.19 200 LYS A N 1
ATOM 1549 C CA . LYS A 1 200 ? -14.369 5.924 44.176 1.00 98.19 200 LYS A CA 1
ATOM 1550 C C . LYS A 1 200 ? -15.722 6.552 44.528 1.00 98.19 200 LYS A C 1
ATOM 1552 O O . LYS A 1 200 ? -16.235 6.339 45.621 1.00 98.19 200 LYS A O 1
ATOM 1557 N N . ILE A 1 201 ? -16.326 7.305 43.605 1.00 98.44 201 ILE A N 1
ATOM 1558 C CA . ILE A 1 201 ? -17.663 7.886 43.816 1.00 98.44 201 ILE A CA 1
ATOM 1559 C C . ILE A 1 201 ? -18.704 6.779 44.028 1.00 98.44 201 ILE A C 1
ATOM 1561 O O . ILE A 1 201 ? -19.567 6.906 44.895 1.00 98.44 201 ILE A O 1
ATOM 1565 N N . ILE A 1 202 ? -18.639 5.699 43.246 1.00 98.19 202 ILE A N 1
ATOM 1566 C CA . ILE A 1 202 ? -19.552 4.560 43.381 1.00 98.19 202 ILE A CA 1
ATOM 1567 C C . ILE A 1 202 ? -19.360 3.878 44.741 1.00 98.19 202 ILE A C 1
ATOM 1569 O O . ILE A 1 202 ? -20.352 3.580 45.406 1.00 98.19 202 ILE A O 1
ATOM 1573 N N . GLU A 1 203 ? -18.119 3.665 45.180 1.00 98.25 203 GLU A N 1
ATOM 1574 C CA . GLU A 1 203 ? -17.822 3.098 46.499 1.00 98.25 203 GLU A CA 1
ATOM 1575 C C . GLU A 1 203 ? -18.377 3.964 47.635 1.00 98.25 203 GLU A C 1
ATOM 1577 O O . GLU A 1 203 ? -19.094 3.448 48.497 1.00 98.25 203 GLU A O 1
ATOM 1582 N N . ASP A 1 204 ? -18.133 5.276 47.600 1.00 98.12 204 ASP A N 1
ATOM 1583 C CA . ASP A 1 204 ? -18.620 6.222 48.610 1.00 98.12 204 ASP A CA 1
ATOM 1584 C C . ASP A 1 204 ? -20.161 6.218 48.683 1.00 98.12 204 ASP A C 1
ATOM 1586 O O . ASP A 1 204 ? -20.751 6.170 49.770 1.00 98.12 204 ASP A O 1
ATOM 1590 N N . VAL A 1 205 ? -20.842 6.205 47.528 1.00 97.81 205 VAL A N 1
ATOM 1591 C CA . VAL A 1 205 ? -22.310 6.105 47.452 1.00 97.81 205 VAL A CA 1
ATOM 1592 C C . VAL A 1 205 ? -22.806 4.778 48.027 1.00 97.81 205 VAL A C 1
ATOM 1594 O O . VAL A 1 205 ? -23.797 4.760 48.761 1.00 97.81 205 VAL A O 1
ATOM 1597 N N . LEU A 1 206 ? -22.129 3.664 47.736 1.00 97.69 206 LEU A N 1
ATOM 1598 C CA . LEU A 1 206 ? -22.500 2.349 48.259 1.00 97.69 206 LEU A CA 1
ATOM 1599 C C . LEU A 1 206 ? -22.333 2.260 49.779 1.00 97.69 206 LEU A C 1
ATOM 1601 O O . LEU A 1 206 ? -23.195 1.678 50.444 1.00 97.69 206 LEU A O 1
ATOM 1605 N N . VAL A 1 207 ? -21.257 2.821 50.335 1.00 97.75 207 VAL A N 1
ATOM 1606 C CA . VAL A 1 207 ? -21.040 2.889 51.790 1.00 97.75 207 VAL A CA 1
ATOM 1607 C C . VAL A 1 207 ? -22.136 3.731 52.442 1.00 97.75 207 VAL A C 1
ATOM 1609 O O . VAL A 1 207 ? -22.834 3.237 53.328 1.00 97.75 207 VAL A O 1
ATOM 1612 N N . THR A 1 208 ? -22.381 4.934 51.920 1.00 97.38 208 THR A N 1
ATOM 1613 C CA . THR A 1 208 ? -23.410 5.850 52.438 1.00 97.38 208 THR A CA 1
ATOM 1614 C C . THR A 1 208 ? -24.805 5.215 52.404 1.00 97.38 208 THR A C 1
ATOM 1616 O O . THR A 1 208 ? -25.560 5.285 53.374 1.00 97.38 208 THR A O 1
ATOM 1619 N N . ALA A 1 209 ? -25.161 4.543 51.304 1.00 96.31 209 ALA A N 1
ATOM 1620 C CA . ALA A 1 209 ? -26.452 3.872 51.167 1.00 96.31 209 ALA A CA 1
ATOM 1621 C C . ALA A 1 209 ? -26.607 2.699 52.150 1.00 96.31 209 ALA A C 1
ATOM 1623 O O . ALA A 1 209 ? -27.701 2.467 52.671 1.00 96.31 209 ALA A O 1
ATOM 1624 N N . LYS A 1 210 ? -25.525 1.957 52.429 1.00 96.56 210 LYS A N 1
ATOM 1625 C CA . LYS A 1 210 ? -25.536 0.897 53.446 1.00 96.56 210 LYS A CA 1
ATOM 1626 C C . LYS A 1 210 ? -25.786 1.475 54.835 1.00 96.56 210 LYS A C 1
ATOM 1628 O O . LYS A 1 210 ? -26.660 0.956 55.526 1.00 96.56 210 LYS A O 1
ATOM 1633 N N . GLU A 1 211 ? -25.074 2.531 55.218 1.00 96.50 211 GLU A N 1
ATOM 1634 C CA . GLU A 1 211 ? -25.238 3.205 56.514 1.00 96.50 211 GLU A CA 1
ATOM 1635 C C . GLU A 1 211 ? -26.666 3.735 56.691 1.00 96.50 211 GLU A C 1
ATOM 1637 O O . GLU A 1 211 ? -27.346 3.360 57.645 1.00 96.50 211 GLU A O 1
ATOM 1642 N N . GLN A 1 212 ? -27.191 4.473 55.707 1.00 95.94 212 GLN A N 1
ATOM 1643 C CA . GLN A 1 212 ? -28.575 4.968 55.727 1.00 95.94 212 GLN A CA 1
ATOM 1644 C C . GLN A 1 212 ? -29.612 3.845 55.858 1.00 95.94 212 GLN A C 1
ATOM 1646 O O . GLN A 1 212 ? -30.647 4.012 56.517 1.00 95.94 212 GLN A O 1
ATOM 1651 N N . ARG A 1 213 ? -29.353 2.690 55.231 1.00 96.06 213 ARG A N 1
ATOM 1652 C CA . ARG A 1 213 ? -30.220 1.515 55.346 1.00 96.06 213 ARG A CA 1
ATOM 1653 C C . ARG A 1 213 ? -30.166 0.916 56.750 1.00 96.06 213 ARG A C 1
ATOM 1655 O O . ARG A 1 213 ? -31.222 0.600 57.291 1.00 96.06 213 ARG A O 1
ATOM 1662 N N . TYR A 1 214 ? -28.979 0.769 57.341 1.00 95.31 214 TYR A N 1
ATOM 1663 C CA . TYR A 1 214 ? -28.832 0.286 58.718 1.00 95.31 214 TYR A CA 1
ATOM 1664 C C . TYR A 1 214 ? -29.518 1.215 59.724 1.00 95.31 214 TYR A C 1
ATOM 1666 O O . TYR A 1 214 ? -30.255 0.733 60.588 1.00 95.31 214 TYR A O 1
ATOM 1674 N N . ASP A 1 215 ? -29.364 2.528 59.563 1.00 94.94 215 ASP A N 1
ATOM 1675 C CA . ASP A 1 215 ? -30.026 3.527 60.404 1.00 94.94 215 ASP A CA 1
ATOM 1676 C C . ASP A 1 215 ? -31.550 3.462 60.264 1.00 94.94 215 ASP A C 1
ATOM 1678 O O . ASP A 1 215 ? -32.274 3.436 61.262 1.00 94.94 215 ASP A O 1
ATOM 1682 N N . SER A 1 216 ? -32.061 3.369 59.031 1.00 95.50 216 SER A N 1
ATOM 1683 C CA . SER A 1 216 ? -33.501 3.223 58.781 1.00 95.50 216 SER A CA 1
ATOM 1684 C C . SER A 1 216 ? -34.063 1.939 59.386 1.00 95.50 216 SER A C 1
ATOM 1686 O O . SER A 1 216 ? -35.098 1.981 60.049 1.00 95.50 216 SER A O 1
ATOM 1688 N N . CYS A 1 217 ? -33.379 0.803 59.216 1.00 95.50 217 CYS A N 1
ATOM 1689 C CA . CYS A 1 217 ? -33.785 -0.460 59.831 1.00 95.50 217 CYS A CA 1
ATOM 1690 C C . CYS A 1 217 ? -33.780 -0.375 61.363 1.00 95.50 217 CYS A C 1
ATOM 1692 O O . CYS A 1 217 ? -34.719 -0.851 61.995 1.00 95.50 217 CYS A O 1
ATOM 1694 N N . SER A 1 218 ? -32.771 0.268 61.956 1.00 95.69 218 SER A N 1
ATOM 1695 C CA . SER A 1 218 ? -32.681 0.457 63.410 1.00 95.69 218 SER A CA 1
ATOM 1696 C C . SER A 1 218 ? -33.830 1.317 63.939 1.00 95.69 218 SER A C 1
ATOM 1698 O O . SER A 1 218 ? -34.443 0.975 64.949 1.00 95.69 218 SER A O 1
ATOM 1700 N N . ARG A 1 219 ? -34.189 2.390 63.221 1.00 95.88 219 ARG A N 1
ATOM 1701 C CA . ARG A 1 219 ? -35.356 3.228 63.542 1.00 95.88 219 ARG A CA 1
ATOM 1702 C C . ARG A 1 219 ? -36.666 2.448 63.461 1.00 95.88 219 ARG A C 1
ATOM 1704 O O . ARG A 1 219 ? -37.478 2.553 64.371 1.00 95.88 219 ARG A O 1
ATOM 1711 N N . ILE A 1 220 ? -36.857 1.649 62.408 1.00 95.38 220 ILE A N 1
ATOM 1712 C CA . ILE A 1 220 ? -38.050 0.802 62.251 1.00 95.38 220 ILE A CA 1
ATOM 1713 C C . ILE A 1 220 ? -38.145 -0.210 63.399 1.00 95.38 220 ILE A C 1
ATOM 1715 O O . ILE A 1 220 ? -39.211 -0.354 63.990 1.00 95.38 220 ILE A O 1
ATOM 1719 N N . LEU A 1 221 ? -37.040 -0.874 63.750 1.00 96.12 221 LEU A N 1
ATOM 1720 C CA . LEU A 1 221 ? -36.996 -1.824 64.867 1.00 96.12 221 LEU A CA 1
ATOM 1721 C C . LEU A 1 221 ? -37.348 -1.164 66.204 1.00 96.12 221 LEU A C 1
ATOM 1723 O O . LEU A 1 221 ? -38.127 -1.728 66.970 1.00 96.12 221 LEU A O 1
ATOM 1727 N N . ALA A 1 222 ? -36.823 0.034 66.469 1.00 95.06 222 ALA A N 1
ATOM 1728 C CA . ALA A 1 222 ? -37.169 0.792 67.667 1.00 95.06 222 ALA A CA 1
ATOM 1729 C C . ALA A 1 222 ? -38.671 1.122 67.714 1.00 95.06 222 ALA A C 1
ATOM 1731 O O . ALA A 1 222 ? -39.311 0.886 68.737 1.00 95.06 222 ALA A O 1
ATOM 1732 N N . SER A 1 223 ? -39.250 1.579 66.597 1.00 96.06 223 SER A N 1
ATOM 1733 C CA . SER A 1 223 ? -40.690 1.850 66.499 1.00 96.06 223 SER A CA 1
ATOM 1734 C C . SER A 1 223 ? -41.550 0.595 66.681 1.00 96.06 223 SER A C 1
ATOM 1736 O O . SER A 1 223 ? -42.597 0.674 67.316 1.00 96.06 223 SER A O 1
ATOM 1738 N N . ILE A 1 224 ? -41.120 -0.566 66.170 1.00 95.25 224 ILE A N 1
ATOM 1739 C CA . ILE A 1 224 ? -41.816 -1.844 66.400 1.00 95.25 224 ILE A CA 1
ATOM 1740 C C . ILE A 1 224 ? -41.823 -2.179 67.894 1.00 95.25 224 ILE A C 1
ATOM 1742 O O . ILE A 1 224 ? -42.882 -2.467 68.442 1.00 95.25 224 ILE A O 1
ATOM 1746 N N . HIS A 1 225 ? -40.671 -2.092 68.564 1.00 95.00 225 HIS A N 1
ATOM 1747 C CA . HIS A 1 225 ? -40.574 -2.390 69.993 1.00 95.00 225 HIS A CA 1
ATOM 1748 C C . HIS A 1 225 ? -41.435 -1.439 70.843 1.00 95.00 225 HIS A C 1
ATOM 1750 O O . HIS A 1 225 ? -42.089 -1.861 71.795 1.00 95.00 225 HIS A O 1
ATOM 1756 N N . GLU A 1 226 ? -41.466 -0.152 70.498 1.00 95.12 226 GLU A N 1
ATOM 1757 C CA . GLU A 1 226 ? -42.311 0.838 71.172 1.00 95.12 226 GLU A CA 1
ATOM 1758 C C . GLU A 1 226 ? -43.805 0.503 71.015 1.00 95.12 226 GLU A C 1
ATOM 1760 O O . GLU A 1 226 ? -44.545 0.470 72.002 1.00 95.12 226 GLU A O 1
ATOM 1765 N N . LEU A 1 227 ? -44.222 0.129 69.800 1.00 95.25 227 LEU A N 1
ATOM 1766 C CA . LEU A 1 227 ? -45.587 -0.303 69.503 1.00 95.25 227 LEU A CA 1
ATOM 1767 C C . LEU A 1 227 ? -45.959 -1.611 70.226 1.00 95.25 227 LEU A C 1
ATOM 1769 O O . LEU A 1 227 ? -47.088 -1.760 70.692 1.00 95.25 227 LEU A O 1
ATOM 1773 N N . GLU A 1 228 ? -45.029 -2.561 70.354 1.00 94.44 228 GLU A N 1
ATOM 1774 C CA . GLU A 1 228 ? -45.225 -3.803 71.114 1.00 94.44 228 GLU A CA 1
ATOM 1775 C C . GLU A 1 228 ? -45.446 -3.530 72.606 1.00 94.44 228 GLU A C 1
ATOM 1777 O O . GLU A 1 228 ? -46.356 -4.106 73.212 1.00 94.44 228 GLU A O 1
ATOM 1782 N N . VAL A 1 229 ? -44.645 -2.638 73.200 1.00 94.00 229 VAL A N 1
ATOM 1783 C CA . VAL A 1 229 ? -44.800 -2.217 74.601 1.00 94.00 229 VAL A CA 1
ATOM 1784 C C . VAL A 1 229 ? -46.147 -1.527 74.806 1.00 94.00 229 VAL A C 1
ATOM 1786 O O . VAL A 1 229 ? -46.865 -1.848 75.756 1.00 94.00 229 VAL A O 1
ATOM 1789 N N . GLU A 1 230 ? -46.528 -0.620 73.906 1.00 94.38 230 GLU A N 1
ATOM 1790 C CA . GLU A 1 230 ? -47.822 0.061 73.965 1.00 94.38 230 GLU A CA 1
ATOM 1791 C C . GLU A 1 230 ? -48.994 -0.920 73.823 1.00 94.38 230 GLU A C 1
ATOM 1793 O O . GLU A 1 230 ? -49.940 -0.886 74.614 1.00 94.38 230 GLU A O 1
ATOM 1798 N N . THR A 1 231 ? -48.911 -1.850 72.869 1.00 92.56 231 THR A N 1
ATOM 1799 C CA . THR A 1 231 ? -49.927 -2.890 72.653 1.00 92.56 231 THR A CA 1
ATOM 1800 C C . THR A 1 231 ? -50.069 -3.777 73.887 1.00 92.56 231 THR A C 1
ATOM 1802 O O . THR A 1 231 ? -51.192 -4.053 74.315 1.00 92.56 231 THR A O 1
ATOM 1805 N N . ARG A 1 232 ? -48.950 -4.168 74.517 1.00 93.56 232 ARG A N 1
ATOM 1806 C CA . ARG A 1 232 ? -48.951 -4.942 75.766 1.00 93.56 232 ARG A CA 1
ATOM 1807 C C . ARG A 1 232 ? -49.643 -4.172 76.892 1.00 93.56 232 ARG A C 1
ATOM 1809 O O . ARG A 1 232 ? -50.589 -4.698 77.474 1.00 93.56 232 ARG A O 1
ATOM 1816 N N . ASN A 1 233 ? -49.268 -2.916 77.127 1.00 91.25 233 ASN A N 1
ATOM 1817 C CA . ASN A 1 233 ? -49.897 -2.069 78.147 1.00 91.25 233 ASN A CA 1
ATOM 1818 C C . ASN A 1 233 ? -51.405 -1.882 77.905 1.00 91.25 233 ASN A C 1
ATOM 1820 O O . ASN A 1 233 ? -52.210 -1.932 78.837 1.00 91.25 233 ASN A O 1
ATOM 1824 N N . ASN A 1 234 ? -51.810 -1.683 76.648 1.00 91.50 234 ASN A N 1
ATOM 1825 C CA . ASN A 1 234 ? -53.219 -1.555 76.277 1.00 91.50 234 ASN A CA 1
ATOM 1826 C C . ASN A 1 234 ? -53.986 -2.865 76.486 1.00 91.50 234 ASN A C 1
ATOM 1828 O O . ASN A 1 234 ? -55.116 -2.846 76.984 1.00 91.50 234 ASN A O 1
ATOM 1832 N N . SER A 1 235 ? -53.378 -4.003 76.147 1.00 91.19 235 SER A N 1
ATOM 1833 C CA . SER A 1 235 ? -53.973 -5.319 76.377 1.00 91.19 235 SER A CA 1
ATOM 1834 C C . SER A 1 235 ? -54.151 -5.614 77.869 1.00 91.19 235 SER A C 1
ATOM 1836 O O . SER A 1 235 ? -55.225 -6.054 78.270 1.00 91.19 235 SER A O 1
ATOM 1838 N N . GLU A 1 236 ? -53.174 -5.264 78.708 1.00 91.19 236 GLU A N 1
ATOM 1839 C CA . GLU A 1 236 ? -53.234 -5.430 80.163 1.00 91.19 236 GLU A CA 1
ATOM 1840 C C . GLU A 1 236 ? -54.334 -4.556 80.783 1.00 91.19 236 GLU A C 1
ATOM 1842 O O . GLU A 1 236 ? -55.206 -5.063 81.487 1.00 91.19 236 GLU A O 1
ATOM 1847 N N . ARG A 1 237 ? -54.413 -3.277 80.389 1.00 90.06 237 ARG A N 1
ATOM 1848 C CA . ARG A 1 237 ? -55.525 -2.381 80.761 1.00 90.06 237 ARG A CA 1
ATOM 1849 C C . ARG A 1 237 ? -56.892 -2.924 80.355 1.00 90.06 237 ARG A C 1
ATOM 1851 O O . ARG A 1 237 ? -57.866 -2.771 81.092 1.00 90.06 237 ARG A O 1
ATOM 1858 N N . THR A 1 238 ? -56.987 -3.507 79.163 1.00 87.81 238 THR A N 1
ATOM 1859 C CA . THR A 1 238 ? -58.231 -4.116 78.674 1.00 87.81 238 THR A CA 1
ATOM 1860 C C . THR A 1 238 ? -58.603 -5.322 79.529 1.00 87.81 238 THR A C 1
ATOM 1862 O O . THR A 1 238 ? -59.754 -5.461 79.936 1.00 87.81 238 THR A O 1
ATOM 1865 N N . LEU A 1 239 ? -57.624 -6.159 79.860 1.00 87.94 239 LEU A N 1
ATOM 1866 C CA . LEU A 1 239 ? -57.810 -7.357 80.666 1.00 87.94 239 LEU A CA 1
ATOM 1867 C C . LEU A 1 239 ? -58.214 -7.013 82.109 1.00 87.94 239 LEU A C 1
ATOM 1869 O O . LEU A 1 239 ? -59.112 -7.647 82.660 1.00 87.94 239 LEU A O 1
ATOM 1873 N N . ASP A 1 240 ? -57.649 -5.954 82.688 1.00 85.81 240 ASP A N 1
ATOM 1874 C CA . ASP A 1 240 ? -58.055 -5.430 83.995 1.00 85.81 240 ASP A CA 1
ATOM 1875 C C . ASP A 1 240 ? -59.490 -4.892 83.988 1.00 85.81 240 ASP A C 1
ATOM 1877 O O . ASP A 1 240 ? -60.256 -5.156 84.917 1.00 85.81 240 ASP A O 1
ATOM 1881 N N . ARG A 1 241 ? -59.906 -4.203 82.916 1.00 83.94 241 ARG A N 1
ATOM 1882 C CA . ARG A 1 241 ? -61.310 -3.789 82.737 1.00 83.94 241 ARG A CA 1
ATOM 1883 C C . ARG A 1 241 ? -62.248 -4.992 82.648 1.00 83.94 241 ARG A C 1
ATOM 1885 O O . ARG A 1 241 ? -63.312 -4.972 83.262 1.00 83.94 241 ARG A O 1
ATOM 1892 N N . ILE A 1 242 ? -61.857 -6.045 81.929 1.00 80.19 242 ILE A N 1
ATOM 1893 C CA . ILE A 1 242 ? -62.637 -7.289 81.830 1.00 80.19 242 ILE A CA 1
ATOM 1894 C C . ILE A 1 242 ? -62.746 -7.974 83.198 1.00 80.19 242 ILE A C 1
ATOM 1896 O O . ILE A 1 242 ? -63.838 -8.399 83.577 1.00 80.19 242 ILE A O 1
ATOM 1900 N N . LYS A 1 243 ? -61.654 -8.053 83.967 1.00 80.12 243 LYS A N 1
ATOM 1901 C CA . LYS A 1 243 ? -61.663 -8.596 85.337 1.00 80.12 243 LYS A CA 1
ATOM 1902 C C . LYS A 1 243 ? -62.557 -7.780 86.273 1.00 80.12 243 LYS A C 1
ATOM 1904 O O . LYS A 1 243 ? -63.312 -8.363 87.043 1.00 80.12 243 LYS A O 1
ATOM 1909 N N . ALA A 1 244 ? -62.520 -6.450 86.182 1.00 77.12 244 ALA A N 1
ATOM 1910 C CA . ALA A 1 244 ? -63.385 -5.573 86.973 1.00 77.12 244 ALA A CA 1
ATOM 1911 C C . ALA A 1 244 ? -64.880 -5.788 86.670 1.00 77.12 244 ALA A C 1
ATOM 1913 O O . ALA A 1 244 ? -65.712 -5.657 87.566 1.00 77.12 244 ALA A O 1
ATOM 1914 N N . LEU A 1 245 ? -65.219 -6.156 85.430 1.00 68.00 245 LEU A N 1
ATOM 1915 C CA . LEU A 1 245 ? -66.581 -6.535 85.048 1.00 68.00 245 LEU A CA 1
ATOM 1916 C C . LEU A 1 245 ? -66.968 -7.927 85.574 1.00 68.00 245 LEU A C 1
ATOM 1918 O O . LEU A 1 245 ? -68.089 -8.090 86.040 1.00 68.00 245 LEU A O 1
ATOM 1922 N N . HIS A 1 246 ? -66.043 -8.893 85.587 1.00 58.50 246 HIS A N 1
ATOM 1923 C CA . HIS A 1 246 ? -66.273 -10.241 86.136 1.00 58.50 246 HIS A CA 1
ATOM 1924 C C . HIS A 1 246 ? -66.379 -10.290 87.671 1.00 58.50 246 HIS A C 1
ATOM 1926 O O . HIS A 1 246 ? -66.816 -11.295 88.221 1.00 58.50 246 HIS A O 1
ATOM 1932 N N . GLY A 1 247 ? -66.018 -9.215 88.380 1.00 52.50 247 GLY A N 1
ATOM 1933 C CA . GLY A 1 247 ? -66.287 -9.066 89.816 1.00 52.50 247 GLY A CA 1
ATOM 1934 C C . GLY A 1 247 ? -67.760 -8.796 90.157 1.00 52.50 247 GLY A C 1
ATOM 1935 O O . GLY A 1 247 ? -68.098 -8.704 91.336 1.00 52.50 247 GLY A O 1
ATOM 1936 N N . ARG A 1 248 ? -68.636 -8.644 89.154 1.00 51.44 248 ARG A N 1
ATOM 1937 C CA . ARG A 1 248 ? -70.091 -8.608 89.333 1.00 51.44 248 ARG A CA 1
ATOM 1938 C C . ARG A 1 248 ? -70.689 -9.897 88.788 1.00 51.44 248 ARG A C 1
ATOM 1940 O O . ARG A 1 248 ? -70.688 -10.101 87.583 1.00 51.44 248 ARG A O 1
ATOM 1947 N N . ASP A 1 249 ? -71.180 -10.705 89.720 1.00 54.53 249 ASP A N 1
ATOM 1948 C CA . ASP A 1 249 ? -72.059 -11.858 89.547 1.00 54.53 249 ASP A CA 1
ATOM 1949 C C . ASP A 1 249 ? -71.654 -12.844 88.446 1.00 54.53 249 ASP A C 1
ATOM 1951 O O . ASP A 1 249 ? -71.972 -12.700 87.268 1.00 54.53 249 ASP A O 1
ATOM 1955 N N . GLU A 1 250 ? -71.015 -13.925 88.890 1.00 47.09 250 GLU A N 1
ATOM 1956 C CA . GLU A 1 250 ? -71.019 -15.213 88.206 1.00 47.09 250 GLU A CA 1
ATOM 1957 C C . GLU A 1 250 ? -72.465 -15.509 87.757 1.00 47.09 250 GLU A C 1
ATOM 1959 O O . GLU A 1 250 ? -73.345 -15.660 88.616 1.00 47.09 250 GLU A O 1
ATOM 1964 N N . PRO A 1 251 ? -72.775 -15.518 86.444 1.00 52.94 251 PRO A N 1
ATOM 1965 C CA . PRO A 1 251 ? -74.131 -15.774 86.009 1.00 52.94 251 PRO A CA 1
ATOM 1966 C C . PRO A 1 251 ? -74.429 -17.216 86.388 1.00 52.94 251 PRO A C 1
ATOM 1968 O O . PRO A 1 251 ? -73.904 -18.157 85.785 1.00 52.94 251 PRO A O 1
ATOM 1971 N N . ARG A 1 252 ? -75.253 -17.382 87.430 1.00 52.19 252 ARG A N 1
ATOM 1972 C CA . ARG A 1 252 ? -75.895 -18.650 87.762 1.00 52.19 252 ARG A CA 1
ATOM 1973 C C . ARG A 1 252 ? -76.497 -19.164 86.467 1.00 52.19 252 ARG A C 1
ATOM 1975 O O . ARG A 1 252 ? -77.496 -18.636 85.989 1.00 52.19 252 ARG A O 1
ATOM 1982 N N . SER A 1 253 ? -75.831 -20.139 85.864 1.00 54.62 253 SER A N 1
ATOM 1983 C CA . SER A 1 253 ? -76.293 -20.766 84.639 1.00 54.62 253 SER A CA 1
ATOM 1984 C C . SER A 1 253 ? -77.490 -21.623 85.032 1.00 54.62 253 SER A C 1
ATOM 1986 O O . SER A 1 253 ? -77.348 -22.789 85.401 1.00 54.62 253 SER A O 1
ATOM 1988 N N . GLU A 1 254 ? -78.671 -21.010 85.067 1.00 59.75 254 GLU A N 1
ATOM 1989 C CA . GLU A 1 254 ? -79.937 -21.718 85.187 1.00 59.75 254 GLU A CA 1
ATOM 1990 C C . GLU A 1 254 ? -80.109 -22.530 83.902 1.00 59.75 254 GLU A C 1
ATOM 1992 O O . GLU A 1 254 ? -80.425 -22.012 82.832 1.00 59.75 254 GLU A O 1
ATOM 1997 N N . HIS A 1 255 ? -79.788 -23.821 83.986 1.00 63.31 255 HIS A N 1
ATOM 1998 C CA . HIS A 1 255 ? -79.899 -24.728 82.855 1.00 63.31 255 HIS A CA 1
ATOM 1999 C C . HIS A 1 255 ? -81.385 -24.910 82.541 1.00 63.31 255 HIS A C 1
ATOM 2001 O O . HIS A 1 255 ? -82.127 -25.482 83.340 1.00 63.31 255 HIS A O 1
ATOM 2007 N N . THR A 1 256 ? -81.825 -24.429 81.380 1.00 68.94 256 THR A N 1
ATOM 2008 C CA . THR A 1 256 ? -83.189 -24.675 80.901 1.00 68.94 256 THR A CA 1
ATOM 2009 C C . THR A 1 256 ? -83.193 -25.981 80.108 1.00 68.94 256 THR A C 1
ATOM 2011 O O . THR A 1 256 ? -82.533 -26.086 79.077 1.00 68.94 256 THR A O 1
ATOM 2014 N N . ILE A 1 257 ? -83.890 -27.001 80.619 1.00 76.50 257 ILE A N 1
ATOM 2015 C CA . ILE A 1 257 ? -83.964 -28.340 80.016 1.00 76.50 257 ILE A CA 1
ATOM 2016 C C . ILE A 1 257 ? -85.283 -28.475 79.250 1.00 76.50 257 ILE A C 1
ATOM 2018 O O . ILE A 1 257 ? -86.354 -28.280 79.823 1.00 76.50 257 ILE A O 1
ATOM 2022 N N . PHE A 1 258 ? -85.209 -28.871 77.977 1.00 79.25 258 PHE A N 1
ATOM 2023 C CA . PHE A 1 258 ? -86.375 -29.106 77.121 1.00 79.25 258 PHE A CA 1
ATOM 2024 C C . PHE A 1 258 ? -86.557 -30.598 76.847 1.00 79.25 258 PHE A C 1
ATOM 2026 O O . PHE A 1 258 ? -85.625 -31.286 76.433 1.00 79.25 258 PHE A O 1
ATOM 2033 N N . TYR A 1 259 ? -87.777 -31.099 77.050 1.00 82.94 259 TYR A N 1
ATOM 2034 C CA . TYR A 1 259 ? -88.124 -32.494 76.785 1.00 82.94 259 TYR A CA 1
ATOM 2035 C C . TYR A 1 259 ? -88.823 -32.626 75.431 1.00 82.94 259 TYR A C 1
ATOM 2037 O O . TYR A 1 259 ? -89.931 -32.124 75.241 1.00 82.94 259 TYR A O 1
ATOM 2045 N N . VAL A 1 260 ? -88.200 -33.356 74.509 1.00 87.19 260 VAL A N 1
ATOM 2046 C CA . VAL A 1 260 ? -88.770 -33.672 73.194 1.00 87.19 260 VAL A CA 1
ATOM 2047 C C . VAL A 1 260 ? -89.569 -34.971 73.298 1.00 87.19 260 VAL A C 1
ATOM 2049 O O . VAL A 1 260 ? -89.013 -36.041 73.559 1.00 87.19 260 VAL A O 1
ATOM 2052 N N . ARG A 1 261 ? -90.893 -34.898 73.123 1.00 87.12 261 ARG A N 1
ATOM 2053 C CA . ARG A 1 261 ? -91.765 -36.085 73.136 1.00 87.12 261 ARG A CA 1
ATOM 2054 C C . ARG A 1 261 ? -91.857 -36.709 71.745 1.00 87.12 261 ARG A C 1
ATOM 2056 O O . ARG A 1 261 ? -91.844 -36.012 70.741 1.00 87.12 261 ARG A O 1
ATOM 2063 N N . GLY A 1 262 ? -92.004 -38.035 71.693 1.00 89.69 262 GLY A N 1
ATOM 2064 C CA . GLY A 1 262 ? -92.259 -38.750 70.436 1.00 89.69 262 GLY A CA 1
ATOM 2065 C C . GLY A 1 262 ? -91.045 -38.888 69.513 1.00 89.69 262 GLY A C 1
ATOM 2066 O O . GLY A 1 262 ? -91.226 -39.031 68.309 1.00 89.69 262 GLY A O 1
ATOM 2067 N N . ILE A 1 263 ? -89.822 -38.886 70.058 1.00 90.50 263 ILE A N 1
ATOM 2068 C CA . ILE A 1 263 ? -88.578 -38.845 69.269 1.00 90.50 263 ILE A CA 1
ATOM 2069 C C . ILE A 1 263 ? -88.477 -39.950 68.203 1.00 90.50 263 ILE A C 1
ATOM 2071 O O . ILE A 1 263 ? -88.152 -39.660 67.060 1.00 90.50 263 ILE A O 1
ATOM 2075 N N . LYS A 1 264 ? -88.885 -41.186 68.525 1.00 92.12 264 LYS A N 1
ATOM 2076 C CA . LYS A 1 264 ? -88.910 -42.304 67.563 1.00 92.12 264 LYS A CA 1
ATOM 2077 C C . LYS A 1 264 ? -89.866 -42.057 66.397 1.00 92.12 264 LYS A C 1
ATOM 2079 O O . LYS A 1 264 ? -89.563 -42.385 65.259 1.00 92.12 264 LYS A O 1
ATOM 2084 N N . SER A 1 265 ? -91.015 -41.438 66.673 1.00 94.25 265 SER A N 1
ATOM 2085 C CA . SER A 1 265 ? -91.979 -41.097 65.626 1.00 94.25 265 SER A CA 1
ATOM 2086 C C . SER A 1 265 ? -91.443 -40.007 64.697 1.00 94.25 265 SER A C 1
ATOM 2088 O O . SER A 1 265 ? -91.800 -40.005 63.522 1.00 94.25 265 SER A O 1
ATOM 2090 N N . LEU A 1 266 ? -90.626 -39.079 65.209 1.00 93.31 266 LEU A N 1
ATOM 2091 C CA . LEU A 1 266 ? -89.965 -38.049 64.403 1.00 93.31 266 LEU A CA 1
ATOM 2092 C C . LEU A 1 266 ? -88.852 -38.654 63.548 1.00 93.31 266 LEU A C 1
ATOM 2094 O O . LEU A 1 266 ? -88.777 -38.360 62.363 1.00 93.31 266 LEU A O 1
ATOM 2098 N N . GLU A 1 267 ? -88.055 -39.549 64.122 1.00 93.81 267 GLU A N 1
ATOM 2099 C CA . GLU A 1 267 ? -87.002 -40.285 63.423 1.00 93.81 267 GLU A CA 1
ATOM 2100 C C . GLU A 1 267 ? -87.566 -41.113 62.254 1.00 93.81 267 GLU A C 1
ATOM 2102 O O . GLU A 1 267 ? -87.149 -40.957 61.106 1.00 93.81 267 GLU A O 1
ATOM 2107 N N . GLU A 1 268 ? -88.606 -41.916 62.504 1.00 94.38 268 GLU A N 1
ATOM 2108 C CA . GLU A 1 268 ? -89.299 -42.683 61.461 1.00 94.38 268 GLU A CA 1
ATOM 2109 C C . GLU A 1 268 ? -89.923 -41.779 60.392 1.00 94.38 268 GLU A C 1
ATOM 2111 O O . GLU A 1 268 ? -89.921 -42.111 59.204 1.00 94.38 268 GLU A O 1
ATOM 2116 N N . LYS A 1 269 ? -90.473 -40.628 60.803 1.00 93.81 269 LYS A N 1
ATOM 2117 C CA . LYS A 1 269 ? -91.022 -39.640 59.873 1.00 93.81 269 LYS A CA 1
ATOM 2118 C C . LYS A 1 269 ? -89.919 -39.050 58.994 1.00 93.81 269 LYS A C 1
ATOM 2120 O O . LYS A 1 269 ? -90.113 -38.981 57.785 1.00 93.81 269 LYS A O 1
ATOM 2125 N N . ALA A 1 270 ? -88.756 -38.721 59.552 1.00 94.88 270 ALA A N 1
ATOM 2126 C CA . ALA A 1 270 ? -87.608 -38.234 58.791 1.00 94.88 270 ALA A CA 1
ATOM 2127 C C . ALA A 1 270 ? -87.046 -39.299 57.833 1.00 94.88 270 ALA A C 1
ATOM 2129 O O . ALA A 1 270 ? -86.738 -38.979 56.689 1.00 94.88 270 ALA A O 1
ATOM 2130 N N . LEU A 1 271 ? -86.997 -40.579 58.224 1.00 93.94 271 LEU A N 1
ATOM 2131 C CA . LEU A 1 271 ? -86.591 -41.669 57.321 1.00 93.94 271 LEU A CA 1
ATOM 2132 C C . LEU A 1 271 ? -87.513 -41.807 56.098 1.00 93.94 271 LEU A C 1
ATOM 2134 O O . LEU A 1 271 ? -87.043 -42.162 55.009 1.00 93.94 271 LEU A O 1
ATOM 2138 N N . ARG A 1 272 ? -88.813 -41.522 56.263 1.00 93.94 272 ARG A N 1
ATOM 2139 C CA . ARG A 1 272 ? -89.804 -41.553 55.175 1.00 93.94 272 ARG A CA 1
ATOM 2140 C C . ARG A 1 272 ? -89.821 -40.275 54.337 1.00 93.94 272 ARG A C 1
ATOM 2142 O O . ARG A 1 272 ? -89.852 -40.364 53.116 1.00 93.94 272 ARG A O 1
ATOM 2149 N N . GLU A 1 273 ? -89.830 -39.112 54.982 1.00 95.19 273 GLU A N 1
ATOM 2150 C CA . GLU A 1 273 ? -90.111 -37.807 54.357 1.00 95.19 273 GLU A CA 1
ATOM 2151 C C . GLU A 1 273 ? -88.845 -36.969 54.102 1.00 95.19 273 GLU A C 1
ATOM 2153 O O . GLU A 1 273 ? -88.910 -35.914 53.480 1.00 95.19 273 GLU A O 1
ATOM 2158 N N . GLY A 1 274 ? -87.681 -37.432 54.561 1.00 93.50 274 GLY A N 1
ATOM 2159 C CA . GLY A 1 274 ? -86.389 -36.751 54.444 1.00 93.50 274 GLY A CA 1
ATOM 2160 C C . GLY A 1 274 ? -86.082 -35.785 55.594 1.00 93.50 274 GLY A C 1
ATOM 2161 O O . GLY A 1 274 ? -84.912 -35.598 55.924 1.00 93.50 274 GLY A O 1
ATOM 2162 N N . LEU A 1 275 ? -87.106 -35.210 56.236 1.00 92.25 275 LEU A N 1
ATOM 2163 C CA . LEU A 1 275 ? -86.964 -34.263 57.345 1.00 92.25 275 LEU A CA 1
ATOM 2164 C C . LEU A 1 275 ? -88.167 -34.345 58.297 1.00 92.25 275 LEU A C 1
ATOM 2166 O O . LEU A 1 275 ? -89.309 -34.427 57.846 1.00 92.25 275 LEU A O 1
ATOM 2170 N N . ALA A 1 276 ? -87.939 -34.263 59.608 1.00 95.81 276 ALA A N 1
ATOM 2171 C CA . ALA A 1 276 ? -89.014 -34.097 60.588 1.00 95.81 276 ALA A CA 1
ATOM 2172 C C . ALA A 1 276 ? -88.564 -33.235 61.771 1.00 95.81 276 ALA A C 1
ATOM 2174 O O . ALA A 1 276 ? -87.525 -33.504 62.365 1.00 95.81 276 ALA A O 1
ATOM 2175 N N . GLY A 1 277 ? -89.355 -32.222 62.128 1.00 92.88 277 GLY A N 1
ATO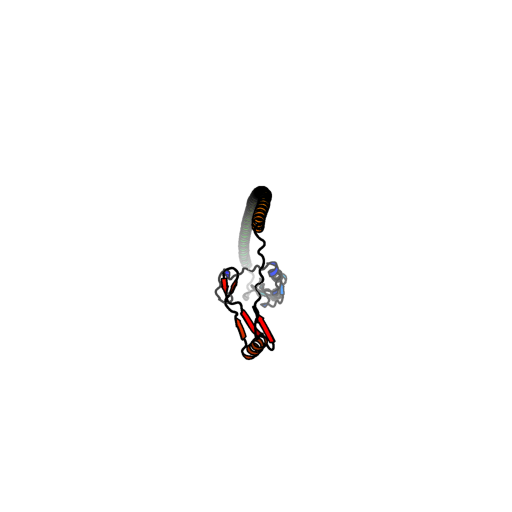M 2176 C CA . GLY A 1 277 ? -89.056 -31.291 63.218 1.00 92.88 277 GLY A CA 1
ATOM 2177 C C . GLY A 1 277 ? -90.032 -31.389 64.389 1.00 92.88 277 GLY A C 1
ATOM 2178 O O . GLY A 1 277 ? -91.195 -31.759 64.220 1.00 92.88 277 GLY A O 1
ATOM 2179 N N . TYR A 1 278 ? -89.541 -31.024 65.568 1.00 93.31 278 TYR A N 1
ATOM 2180 C CA . TYR A 1 278 ? -90.310 -30.734 66.770 1.00 93.31 278 TYR A CA 1
ATOM 2181 C C . TYR A 1 278 ? -89.931 -29.346 67.258 1.00 93.31 278 TYR A C 1
ATOM 2183 O O . TYR A 1 278 ? -88.754 -29.074 67.463 1.00 93.31 278 TYR A O 1
ATOM 2191 N N . GLU A 1 279 ? -90.922 -28.504 67.508 1.00 90.88 279 GLU A N 1
ATOM 2192 C CA . GLU A 1 279 ? -90.740 -27.211 68.159 1.00 90.88 279 GLU A CA 1
ATOM 2193 C C . GLU A 1 279 ? -91.465 -27.244 69.504 1.00 90.88 279 GLU A C 1
ATOM 2195 O O . GLU A 1 279 ? -92.587 -27.749 69.608 1.00 90.88 279 GLU A O 1
ATOM 2200 N N . SER A 1 280 ? -90.804 -26.751 70.550 1.00 88.50 280 SER A N 1
ATOM 2201 C CA . SER A 1 280 ? -91.424 -26.569 71.861 1.00 88.50 280 SER A CA 1
ATOM 2202 C C . SER A 1 280 ? -92.242 -25.274 71.920 1.00 88.50 280 SER A C 1
ATOM 2204 O O . SER A 1 280 ? -92.212 -24.436 71.013 1.00 88.50 280 SER A O 1
ATOM 2206 N N . GLU A 1 281 ? -92.993 -25.106 73.007 1.00 87.94 281 GLU A N 1
ATOM 2207 C CA . GLU A 1 281 ? -93.658 -23.839 73.302 1.00 87.94 281 GLU A CA 1
ATOM 2208 C C . GLU A 1 281 ? -92.641 -22.692 73.401 1.00 87.94 281 GLU A C 1
ATOM 2210 O O . GLU A 1 281 ? -91.467 -22.899 73.713 1.00 87.94 281 GLU A O 1
ATOM 2215 N N . GLN A 1 282 ? -93.094 -21.467 73.126 1.00 88.81 282 GLN A N 1
ATOM 2216 C CA . GLN A 1 282 ? -92.235 -20.294 73.237 1.00 88.81 282 GLN A CA 1
ATOM 2217 C C . GLN A 1 282 ? -91.735 -20.119 74.670 1.00 88.81 282 GLN A C 1
ATOM 2219 O O . GLN A 1 282 ? -92.507 -20.076 75.627 1.00 88.81 282 GLN A O 1
ATOM 2224 N N . VAL A 1 283 ? -90.428 -19.948 74.796 1.00 84.06 283 VAL A N 1
ATOM 2225 C CA . VAL A 1 283 ? -89.728 -19.664 76.041 1.00 84.06 283 VAL A CA 1
ATOM 2226 C C . VAL A 1 283 ? -88.863 -18.430 75.880 1.00 84.06 283 VAL A C 1
ATOM 2228 O O . VAL A 1 283 ? -88.420 -18.081 74.786 1.00 84.06 283 VAL A O 1
ATOM 2231 N N . ASN A 1 284 ? -88.620 -17.753 76.994 1.00 82.06 284 ASN A N 1
ATOM 2232 C CA . ASN A 1 284 ? -87.794 -16.560 77.012 1.00 82.06 284 ASN A CA 1
ATOM 2233 C C . ASN A 1 284 ? -86.378 -16.935 77.467 1.00 82.06 284 ASN A C 1
ATOM 2235 O O . ASN A 1 284 ? -86.154 -17.177 78.652 1.00 82.06 284 ASN A O 1
ATOM 2239 N N . LEU A 1 285 ? -85.438 -17.022 76.525 1.00 76.12 285 LEU A N 1
ATOM 2240 C CA . LEU A 1 285 ? -84.033 -17.333 76.786 1.00 76.12 285 LEU A CA 1
ATOM 2241 C C . LEU A 1 285 ? -83.205 -16.063 76.605 1.00 76.12 285 LEU A C 1
ATOM 2243 O O . LEU A 1 285 ? -83.147 -15.491 75.518 1.00 76.12 285 LEU A O 1
ATOM 2247 N N . CYS A 1 286 ? -82.578 -15.598 77.687 1.00 73.81 286 CYS A N 1
ATOM 2248 C CA . CYS A 1 286 ? -81.733 -14.397 77.690 1.00 73.81 286 CYS A CA 1
ATOM 2249 C C . CYS A 1 286 ? -82.423 -13.135 77.124 1.00 73.81 286 CYS A C 1
ATOM 2251 O O . CYS A 1 286 ? -81.776 -12.306 76.486 1.00 73.81 286 CYS A O 1
ATOM 2253 N N . GLY A 1 287 ? -83.735 -12.985 77.343 1.00 81.25 287 GLY A N 1
ATOM 2254 C CA . GLY A 1 287 ? -84.522 -11.845 76.856 1.00 81.25 287 GLY A CA 1
ATOM 2255 C C . GLY A 1 287 ? -85.075 -12.002 75.435 1.00 81.25 287 GLY A C 1
ATOM 2256 O O . GLY A 1 287 ? -85.765 -11.101 74.957 1.00 81.25 287 GLY A O 1
ATOM 2257 N N . TYR A 1 288 ? -84.816 -13.133 74.774 1.00 77.81 288 TYR A N 1
ATOM 2258 C CA . TYR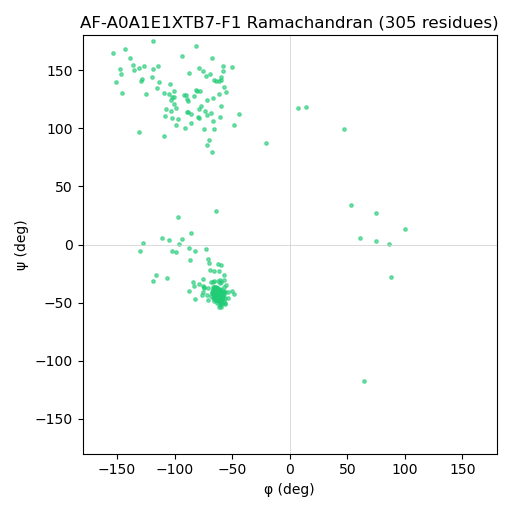 A 1 288 ? -85.385 -13.476 73.475 1.00 77.81 288 TYR A CA 1
ATOM 2259 C C . TYR A 1 288 ? -86.510 -14.502 73.635 1.00 77.81 288 TYR A C 1
ATOM 2261 O O . TYR A 1 288 ? -86.300 -15.586 74.175 1.00 77.81 288 TYR A O 1
ATOM 2269 N N . CYS A 1 289 ? -87.701 -14.178 73.126 1.00 86.69 289 CYS A N 1
ATOM 2270 C CA . CYS A 1 289 ? -88.810 -15.126 73.023 1.00 86.69 289 CYS A CA 1
ATOM 2271 C C . CYS A 1 289 ? -88.595 -16.019 71.792 1.00 86.69 289 CYS A C 1
ATOM 2273 O O . CYS A 1 289 ? -88.677 -15.537 70.661 1.00 86.69 289 CYS A O 1
ATOM 2275 N N . MET A 1 290 ? -88.288 -17.296 72.001 1.00 89.56 290 MET A N 1
ATOM 2276 C CA . MET A 1 290 ? -88.031 -18.270 70.937 1.00 89.56 290 MET A CA 1
ATOM 2277 C C . MET A 1 290 ? -88.674 -19.620 71.249 1.00 89.56 290 MET A C 1
ATOM 2279 O O . MET A 1 290 ? -88.980 -19.903 72.401 1.00 89.56 290 MET A O 1
ATOM 2283 N N . SER A 1 291 ? -88.861 -20.456 70.229 1.00 89.75 291 SER A N 1
ATOM 2284 C CA . SER A 1 291 ? -89.336 -21.839 70.363 1.00 89.75 291 SER A CA 1
ATOM 2285 C C . SER A 1 291 ? -88.183 -22.794 70.060 1.00 89.75 291 SER A C 1
ATOM 2287 O O . SER A 1 291 ? -87.954 -23.102 68.891 1.00 89.75 291 SER A O 1
ATOM 2289 N N . PRO A 1 292 ? -87.423 -23.249 71.074 1.00 88.56 292 PRO A N 1
ATOM 2290 C CA . PRO A 1 292 ? -86.390 -24.252 70.884 1.00 88.56 292 PRO A CA 1
ATOM 2291 C C . PRO A 1 292 ? -87.008 -25.499 70.275 1.00 88.56 292 PRO A C 1
ATOM 2293 O O . PRO A 1 292 ? -88.067 -25.963 70.709 1.00 88.56 292 PRO A O 1
ATOM 2296 N N . GLY A 1 293 ? -86.340 -26.048 69.281 1.00 91.75 293 GLY A N 1
ATOM 2297 C CA . GLY A 1 293 ? -86.796 -27.226 68.582 1.00 91.75 293 GLY A CA 1
ATOM 2298 C C . GLY A 1 293 ? -85.623 -28.108 68.228 1.00 91.75 293 GLY A C 1
ATOM 2299 O O . GLY A 1 293 ? -84.471 -27.714 68.349 1.00 91.75 293 GLY A O 1
ATOM 2300 N N . VAL A 1 294 ? -85.934 -29.318 67.800 1.00 92.88 294 VAL A N 1
ATOM 2301 C CA . VAL A 1 294 ? -84.958 -30.206 67.187 1.00 92.88 294 VAL A CA 1
ATOM 2302 C C . VAL A 1 294 ? -85.541 -30.743 65.899 1.00 92.88 294 VAL A C 1
ATOM 2304 O O . VAL A 1 294 ? -86.757 -30.898 65.777 1.00 92.88 294 VAL A O 1
ATOM 2307 N N . TYR A 1 295 ? -84.692 -31.070 64.940 1.00 94.25 295 TYR A N 1
ATOM 2308 C CA . TYR A 1 295 ? -85.135 -31.750 63.736 1.00 94.25 295 TYR A CA 1
ATOM 2309 C C . TYR A 1 295 ? -84.202 -32.892 63.370 1.00 94.25 295 TYR A C 1
ATOM 2311 O O . TYR A 1 295 ? -83.004 -32.867 63.645 1.00 94.25 295 TYR A O 1
ATOM 2319 N N . PHE A 1 296 ? -84.783 -33.905 62.741 1.00 95.56 296 PHE A N 1
ATOM 2320 C CA . PHE A 1 296 ? -84.074 -35.020 62.146 1.00 95.56 296 PHE A CA 1
ATOM 2321 C C . PHE A 1 296 ? -83.969 -34.807 60.646 1.00 95.56 296 PHE A C 1
ATOM 2323 O O . PHE A 1 296 ? -84.978 -34.516 60.000 1.00 95.56 296 PHE A O 1
ATOM 2330 N N . SER A 1 297 ? -82.772 -34.986 60.100 1.00 95.19 297 SER A N 1
ATOM 2331 C CA . SER A 1 297 ? -82.512 -35.009 58.661 1.00 95.19 297 SER A CA 1
ATOM 2332 C C . SER A 1 297 ? -82.060 -36.408 58.242 1.00 95.19 297 SER A C 1
ATOM 2334 O O . SER A 1 297 ? -81.334 -37.077 58.978 1.00 95.19 297 SER A O 1
ATOM 2336 N N . LYS A 1 298 ? -82.530 -36.896 57.091 1.00 94.94 298 LYS A N 1
ATOM 2337 C CA . LYS A 1 298 ? -82.137 -38.209 56.562 1.00 94.94 298 LYS A CA 1
ATOM 2338 C C . LYS A 1 298 ? -80.785 -38.129 55.858 1.00 94.94 298 LYS A C 1
ATOM 2340 O O . LYS A 1 298 ? -80.605 -37.300 54.969 1.00 94.94 298 LYS A O 1
ATOM 2345 N N . ASP A 1 299 ? -79.894 -39.057 56.184 1.00 91.06 299 ASP A N 1
ATOM 2346 C CA . ASP A 1 299 ? -78.603 -39.248 55.525 1.00 91.06 299 ASP A CA 1
ATOM 2347 C C . ASP A 1 299 ? -78.430 -40.733 55.177 1.00 91.06 299 ASP A C 1
ATOM 2349 O O . ASP A 1 299 ? -78.116 -41.577 56.015 1.00 91.06 299 ASP A O 1
ATOM 2353 N N . GLY A 1 300 ? -78.749 -41.086 53.930 1.00 90.88 300 GLY A N 1
ATOM 2354 C CA . GLY A 1 300 ? -78.783 -42.480 53.484 1.00 90.88 300 GLY A CA 1
ATOM 2355 C C . GLY A 1 300 ? -79.856 -43.310 54.203 1.00 90.88 300 GLY A C 1
ATOM 2356 O O . GLY A 1 300 ? -81.053 -43.052 54.050 1.00 90.88 300 GLY A O 1
ATOM 2357 N N . GLU A 1 301 ? -79.426 -44.333 54.947 1.00 89.88 301 GLU A N 1
ATOM 2358 C CA . GLU A 1 301 ? -80.291 -45.227 55.739 1.00 89.88 301 GLU A CA 1
ATOM 2359 C C . GLU A 1 301 ? -80.406 -44.813 57.220 1.00 89.88 301 GLU A C 1
ATOM 2361 O O . GLU A 1 301 ? -81.119 -45.466 57.979 1.00 89.88 301 GLU A O 1
ATOM 2366 N N . SER A 1 302 ? -79.742 -43.728 57.638 1.00 91.00 302 SER A N 1
ATOM 2367 C CA . SER A 1 302 ? -79.790 -43.195 59.004 1.00 91.00 302 SER A CA 1
ATOM 2368 C C . SER A 1 302 ? -80.361 -41.771 59.049 1.00 91.00 302 SER A C 1
ATOM 2370 O O . SER A 1 302 ? -80.675 -41.157 58.024 1.00 91.00 302 SER A O 1
ATOM 2372 N N . THR A 1 303 ? -80.539 -41.242 60.261 1.00 93.06 303 THR A N 1
ATOM 2373 C CA . THR A 1 303 ? -80.960 -39.854 60.499 1.00 93.06 303 THR A CA 1
ATOM 2374 C C . THR A 1 303 ? -80.026 -39.151 61.476 1.00 93.06 303 THR A C 1
ATOM 2376 O O . THR A 1 303 ? -79.613 -39.758 62.464 1.00 93.06 303 THR A O 1
ATOM 2379 N N . HIS A 1 304 ? -79.759 -37.862 61.249 1.00 93.06 304 HIS A N 1
ATOM 2380 C CA . HIS A 1 304 ? -79.003 -36.991 62.160 1.00 93.06 304 HIS A CA 1
ATOM 2381 C C . HIS A 1 304 ? -79.934 -36.052 62.920 1.00 93.06 304 HIS A C 1
ATOM 2383 O O . HIS A 1 304 ? -80.857 -35.488 62.336 1.00 93.06 304 HIS A O 1
ATOM 2389 N N . LEU A 1 305 ? -79.673 -35.870 64.216 1.00 91.81 305 LEU A N 1
ATOM 2390 C CA . LEU A 1 305 ? -80.393 -34.939 65.084 1.00 91.81 305 LEU A CA 1
ATOM 2391 C C . LEU A 1 305 ? -79.687 -33.578 65.110 1.00 91.81 305 LEU A C 1
ATOM 2393 O O . LEU A 1 305 ? -78.501 -33.501 65.429 1.00 91.81 305 LEU A O 1
ATOM 2397 N N . HIS A 1 306 ? -80.439 -32.513 64.857 1.00 89.69 306 HIS A N 1
ATOM 2398 C CA . HIS A 1 306 ? -79.998 -31.125 64.971 1.00 89.69 306 HIS A CA 1
ATOM 2399 C C . HIS A 1 306 ? -80.853 -30.389 66.007 1.00 89.69 306 HIS A C 1
ATOM 2401 O O . HIS A 1 306 ? -82.053 -30.652 66.102 1.00 89.69 306 HIS A O 1
ATOM 2407 N N . ALA A 1 307 ? -80.235 -29.479 66.760 1.00 84.88 307 ALA A N 1
ATOM 2408 C CA . ALA A 1 307 ? -80.865 -28.614 67.758 1.00 84.88 307 ALA A CA 1
ATOM 2409 C C . ALA A 1 307 ? -80.586 -27.142 67.439 1.00 84.88 307 ALA A C 1
ATOM 2411 O O . ALA A 1 307 ? -79.525 -26.883 66.822 1.00 84.88 307 ALA A O 1
#

Radius of gyration: 75.68 Å; Cα contacts (8 Å, |Δi|>4): 170; chains: 1; bounding box: 148×60×188 Å

Sequence (307 aa):
CPLDGNHYEEEDVALMDFPAEELLRREVKCWNEDNGCETVLAVSMVSEHFQRGCRYHSARCPKCSASVLCSYVCSHLSSECAAPSTPLAPESGHQPSNTEDATFSTAFRRIIEEQAREITAHLGQLITDVKCHGDGLNEMLHGINTFKEALSGEGTEARREIQESVTWGVRECASGNEQLKEHLITRTDNLSRNLDKLEKIIEDVLVTAKEQRYDSCSRILASIHELEVETRNNSERTLDRIKALHGRDEPRSEHTIFYVRGIKSLEEKALREGLAGYESEQVNLCGYCMSPGVYFSKDGESTHLHA

Secondary structure (DSSP, 8-state):
-TTT-----GGG-------HHHHHHSEEE-TTGGGT---EEEGGGHHHIIIII-TTSEEE-TTT--EEEGGGHHHHHHS------PPPPPP------TTHHHHHHHHHHHHHHHHHHHHHHHHHHHHHHHHHHHHHHHHHHHHHHHHHHHHHHHHHHHHHHHHHHHHHHHHHHHHHHHHHHHHHHHHHHHHHHHHHHHHHHHHHHHHHHHHHHHHHHHHHHHHHHHHHHHHHHHHHHHHHHHHHHHTS--------------HHHHHHHHHHHSEEEEEPPPEEETTEEE--EEEEEEETTEEEEE-